Protein AF-A0A7T7XP80-F1 (afdb_monomer_lite)

Structure (mmCIF, N/CA/C/O backbone):
data_AF-A0A7T7XP80-F1
#
_entry.id   AF-A0A7T7XP80-F1
#
loop_
_atom_site.group_PDB
_atom_site.id
_atom_site.type_symbol
_atom_site.label_atom_id
_atom_site.label_alt_id
_atom_site.label_comp_id
_atom_site.label_asym_id
_atom_site.label_entity_id
_atom_site.label_seq_id
_atom_site.pdbx_PDB_ins_code
_atom_site.Cartn_x
_atom_site.Cartn_y
_atom_site.Cartn_z
_atom_site.occupancy
_atom_site.B_iso_or_equiv
_atom_site.auth_seq_id
_atom_site.auth_comp_id
_atom_site.auth_asym_id
_atom_site.auth_atom_id
_atom_site.pdbx_PDB_model_num
ATOM 1 N N . MET A 1 1 ? -4.648 63.457 33.630 1.00 35.00 1 MET A N 1
ATOM 2 C CA . MET A 1 1 ? -4.035 62.629 32.562 1.00 35.00 1 MET A CA 1
ATOM 3 C C . MET A 1 1 ? -4.855 61.345 32.478 1.00 35.00 1 MET A C 1
ATOM 5 O O . MET A 1 1 ? -4.926 60.655 33.477 1.00 35.00 1 MET A O 1
ATOM 9 N N . LYS A 1 2 ? -5.769 61.188 31.503 1.00 30.34 2 LYS A N 1
ATOM 10 C CA . LYS A 1 2 ? -5.558 60.528 30.185 1.00 30.34 2 LYS A CA 1
ATOM 11 C C . LYS A 1 2 ? -4.763 59.215 30.369 1.00 30.34 2 LYS A C 1
ATOM 13 O O . LYS A 1 2 ? -3.622 59.307 30.789 1.00 30.34 2 LYS A O 1
ATOM 18 N N . LYS A 1 3 ? -5.257 58.005 30.076 1.00 31.11 3 LYS A N 1
ATOM 19 C CA . LYS A 1 3 ? -6.148 57.554 28.991 1.00 31.11 3 LYS A CA 1
ATOM 20 C C . LYS A 1 3 ? -6.946 56.313 29.440 1.00 31.11 3 LYS A C 1
ATOM 22 O O . LYS A 1 3 ? -6.338 55.324 29.828 1.00 31.11 3 LYS A O 1
ATOM 27 N N . THR A 1 4 ? -8.270 56.344 29.314 1.00 33.78 4 THR A N 1
ATOM 28 C CA . THR A 1 4 ? -9.115 55.139 29.324 1.00 33.78 4 THR A CA 1
ATOM 29 C C . THR A 1 4 ? -9.347 54.768 27.864 1.00 33.78 4 THR A C 1
ATOM 31 O O . THR A 1 4 ? -9.937 55.552 27.120 1.00 33.78 4 THR A O 1
ATOM 34 N N . ALA A 1 5 ? -8.793 53.642 27.421 1.00 33.56 5 ALA A N 1
ATOM 35 C CA . ALA A 1 5 ? -9.023 53.126 26.080 1.00 33.56 5 ALA A CA 1
ATOM 36 C C . ALA A 1 5 ? -10.372 52.396 26.069 1.00 33.56 5 ALA A C 1
ATOM 38 O O . ALA A 1 5 ? -10.540 51.385 26.744 1.00 33.56 5 ALA A O 1
ATOM 39 N N . TYR A 1 6 ? -11.335 52.945 25.332 1.00 31.00 6 TYR A N 1
ATOM 40 C CA . TYR A 1 6 ? -12.575 52.261 24.994 1.00 31.00 6 TYR A CA 1
ATOM 41 C C . TYR A 1 6 ? -12.268 51.243 23.894 1.00 31.00 6 TYR A C 1
ATOM 43 O O . TYR A 1 6 ? -11.845 51.625 22.803 1.00 31.00 6 TYR A O 1
ATOM 51 N N . LEU A 1 7 ? -12.458 49.956 24.187 1.00 29.86 7 LEU A N 1
ATOM 52 C CA . LEU A 1 7 ? -12.463 48.911 23.171 1.00 29.86 7 LEU A CA 1
ATOM 53 C C . LEU A 1 7 ? -13.801 49.004 22.425 1.00 29.86 7 LEU A C 1
ATOM 55 O O . LEU A 1 7 ? -14.855 48.676 22.967 1.00 29.86 7 LEU A O 1
ATOM 59 N N . LEU A 1 8 ? -13.753 49.524 21.202 1.00 31.47 8 LEU A N 1
ATOM 60 C CA . LEU A 1 8 ? -14.876 49.535 20.273 1.00 31.47 8 LEU A CA 1
ATOM 61 C C . LEU A 1 8 ? -15.028 48.111 19.712 1.00 31.47 8 LEU A C 1
ATOM 63 O O . LEU A 1 8 ? -14.190 47.666 18.933 1.00 31.47 8 LEU A O 1
ATOM 67 N N . ILE A 1 9 ? -16.077 47.388 20.109 1.00 33.00 9 ILE A N 1
ATOM 68 C CA . ILE A 1 9 ? -16.507 46.171 19.408 1.00 33.00 9 ILE A CA 1
ATOM 69 C C . ILE A 1 9 ? -17.407 46.628 18.264 1.00 33.00 9 ILE A C 1
ATOM 71 O O . ILE A 1 9 ? -18.561 47.003 18.468 1.00 33.00 9 ILE A O 1
ATOM 75 N N . THR A 1 10 ? -16.860 46.652 17.053 1.00 36.00 10 THR A N 1
ATOM 76 C CA . THR A 1 1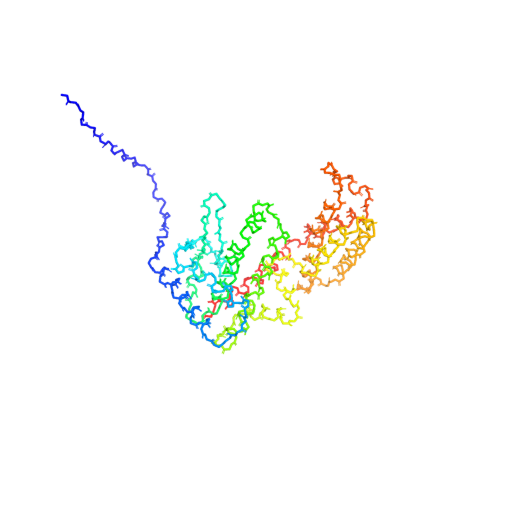0 ? -17.635 46.892 15.838 1.00 36.00 10 THR A CA 1
ATOM 77 C C . THR A 1 10 ? -18.317 45.588 15.436 1.00 36.00 10 THR A C 1
ATOM 79 O O . THR A 1 10 ? -17.694 44.697 14.868 1.00 36.00 10 THR A O 1
ATOM 82 N N . VAL A 1 11 ? -19.609 45.478 15.745 1.00 40.44 11 VAL A N 1
ATOM 83 C CA . VAL A 1 11 ? -20.503 44.470 15.166 1.00 40.44 11 VAL A CA 1
ATOM 84 C C . VAL A 1 11 ? -20.844 44.922 13.747 1.00 40.44 11 VAL A C 1
ATOM 86 O O . VAL A 1 11 ? -21.613 45.863 13.561 1.00 40.44 11 VAL A O 1
ATOM 89 N N . LEU A 1 12 ? -20.261 44.269 12.743 1.00 34.88 12 LEU A N 1
ATOM 90 C CA . LEU A 1 12 ? -20.703 44.371 11.353 1.00 34.88 12 LEU A CA 1
ATOM 91 C C . LEU A 1 12 ? -21.658 43.209 11.065 1.00 34.88 12 LEU A C 1
ATOM 93 O O . LEU A 1 12 ? -21.259 42.108 10.702 1.00 34.88 12 LEU A O 1
ATOM 97 N N . LEU A 1 13 ? -22.943 43.486 11.291 1.00 43.81 13 LEU A N 1
ATOM 98 C CA . LEU A 1 13 ? -24.079 42.683 10.850 1.00 43.81 13 LEU A CA 1
ATOM 99 C C . LEU A 1 13 ? -24.424 43.053 9.402 1.00 43.81 13 LEU A C 1
ATOM 101 O O . LEU A 1 13 ? -25.140 44.020 9.157 1.00 43.81 13 LEU A O 1
ATOM 105 N N . THR A 1 14 ? -23.947 42.249 8.459 1.00 37.69 14 THR A N 1
ATOM 106 C CA . THR A 1 14 ? -24.512 42.075 7.110 1.00 37.69 14 THR A CA 1
ATOM 107 C C . THR A 1 14 ? -24.228 40.611 6.758 1.00 37.69 14 THR A C 1
ATOM 109 O O . THR A 1 14 ? -23.071 40.248 6.613 1.00 37.69 14 THR A O 1
ATOM 112 N N . GLY A 1 15 ? -25.153 39.657 6.758 1.00 37.94 15 GLY A N 1
ATOM 113 C CA . GLY A 1 15 ? -26.514 39.691 6.252 1.00 37.94 15 GLY A CA 1
ATOM 114 C C . GLY A 1 15 ? -26.582 38.723 5.074 1.00 37.94 15 GLY A C 1
ATOM 115 O O . GLY A 1 15 ? -26.445 39.194 3.963 1.00 37.94 15 GLY A O 1
ATOM 116 N N . PHE A 1 16 ? -26.726 37.417 5.346 1.00 38.44 16 PHE A N 1
ATOM 117 C CA . PHE A 1 16 ? -27.361 36.363 4.526 1.00 38.44 16 PHE A CA 1
ATOM 118 C C . PHE A 1 16 ? -27.361 35.057 5.353 1.00 38.44 16 PHE A C 1
ATOM 120 O O . PHE A 1 16 ? -26.287 34.506 5.582 1.00 38.44 16 PHE A O 1
ATOM 127 N N . PRO A 1 17 ? -28.509 34.533 5.825 1.00 40.78 17 PRO A N 1
ATOM 128 C CA . PRO A 1 17 ? -28.556 33.214 6.433 1.00 40.78 17 PRO A CA 1
ATOM 129 C C . PRO A 1 17 ? -28.745 32.188 5.315 1.00 40.78 17 PRO A C 1
ATOM 131 O O . PRO A 1 17 ? -29.860 31.763 5.020 1.00 40.78 17 PRO A O 1
ATOM 134 N N . VAL A 1 18 ? -27.652 31.789 4.672 1.00 40.09 18 VAL A N 1
ATOM 135 C CA . VAL A 1 18 ? -27.584 30.414 4.177 1.00 40.09 18 VAL A CA 1
ATOM 136 C C . VAL A 1 18 ? -27.092 29.630 5.379 1.00 40.09 18 VAL A C 1
ATOM 138 O O . VAL A 1 18 ? -25.910 29.666 5.703 1.00 40.09 18 VAL A O 1
ATOM 141 N N . PHE A 1 19 ? -28.024 29.026 6.115 1.00 41.97 19 PHE A N 1
ATOM 142 C CA . PHE A 1 19 ? -27.693 28.075 7.166 1.00 41.97 19 PHE A CA 1
ATOM 143 C C . PHE A 1 19 ? -27.011 26.868 6.510 1.00 41.97 19 PHE A C 1
ATOM 145 O O . PHE A 1 19 ? -27.656 25.870 6.202 1.00 41.97 19 PHE A O 1
ATOM 152 N N . ALA A 1 20 ? -25.700 26.955 6.295 1.00 40.47 20 ALA A N 1
ATOM 153 C CA . ALA A 1 20 ? -24.862 25.801 6.539 1.00 40.47 20 ALA A CA 1
ATOM 154 C C . ALA A 1 20 ? -25.022 25.536 8.039 1.00 40.47 20 ALA A C 1
ATOM 156 O O . ALA A 1 20 ? -24.556 26.313 8.871 1.00 40.47 20 ALA A O 1
ATOM 157 N N . GLN A 1 21 ? -25.810 24.525 8.401 1.00 41.16 21 GLN A N 1
ATOM 158 C CA . GLN A 1 21 ? -25.637 23.920 9.712 1.00 41.16 21 GLN A CA 1
ATOM 159 C C . GLN A 1 21 ? -24.212 23.377 9.704 1.00 41.16 21 GLN A C 1
ATOM 161 O O . GLN A 1 21 ? -23.978 22.292 9.177 1.00 41.16 21 GLN A O 1
ATOM 166 N N . ASP A 1 22 ? -23.264 24.154 10.230 1.00 50.19 22 ASP A N 1
ATOM 167 C CA . ASP A 1 22 ? -22.000 23.606 10.698 1.00 50.19 22 ASP A CA 1
ATOM 168 C C . ASP A 1 22 ? -22.390 22.464 11.630 1.00 50.19 22 ASP A C 1
ATOM 170 O O . ASP A 1 22 ? -22.998 22.677 12.685 1.00 50.19 22 ASP A O 1
ATOM 174 N N . LYS A 1 23 ? -22.170 21.231 11.172 1.00 59.59 23 LYS A N 1
ATOM 175 C CA . LYS A 1 23 ? -22.463 20.031 11.943 1.00 59.59 23 LYS A CA 1
ATOM 176 C C . LYS A 1 23 ? -21.514 20.083 13.136 1.00 59.59 23 LYS A C 1
ATOM 178 O O . LYS A 1 23 ? -20.346 19.733 13.010 1.00 59.59 23 LYS A O 1
ATOM 183 N N . GLN A 1 24 ? -21.986 20.618 14.262 1.00 75.94 24 GLN A N 1
ATOM 184 C CA . GLN A 1 24 ? -21.188 20.717 15.475 1.00 75.94 24 GLN A CA 1
ATOM 185 C C . GLN A 1 24 ? -20.776 19.296 15.867 1.00 75.94 24 GLN A C 1
ATOM 187 O O . GLN A 1 24 ? -21.624 18.469 16.198 1.00 75.94 24 GLN A O 1
ATOM 192 N N . ILE A 1 25 ? -19.483 19.002 15.747 1.00 82.88 25 ILE A N 1
ATOM 193 C CA . ILE A 1 25 ? -18.929 17.689 16.068 1.00 82.88 25 ILE A CA 1
ATOM 194 C C . ILE A 1 25 ? -19.015 17.514 17.584 1.00 82.88 25 ILE A C 1
ATOM 196 O O . ILE A 1 25 ? -18.496 18.340 18.337 1.00 82.88 25 ILE A O 1
ATOM 200 N N . ASP A 1 26 ? -19.670 16.444 18.030 1.00 90.44 26 ASP A N 1
ATOM 201 C CA . ASP A 1 26 ? -19.749 16.078 19.444 1.00 90.44 26 ASP A CA 1
ATOM 202 C C . ASP A 1 26 ? -18.417 15.464 19.902 1.00 90.44 26 ASP A C 1
ATOM 204 O O . ASP A 1 26 ? -18.205 14.252 19.870 1.00 90.44 26 ASP A O 1
ATOM 208 N N . ILE A 1 27 ? -17.475 16.333 20.272 1.00 90.12 27 ILE A N 1
ATOM 209 C CA . ILE A 1 27 ? -16.116 15.937 20.661 1.00 90.12 27 ILE A CA 1
ATOM 210 C C . ILE A 1 27 ? -16.122 14.984 21.861 1.00 90.12 27 ILE A C 1
ATOM 212 O O . ILE A 1 27 ? -15.293 14.075 21.907 1.00 90.12 27 ILE A O 1
ATOM 216 N N . GLU A 1 28 ? -17.037 15.156 22.819 1.00 93.06 28 GLU A N 1
ATOM 217 C CA . GLU A 1 28 ? -17.115 14.291 24.002 1.00 93.06 28 GLU A CA 1
ATOM 218 C C . GLU A 1 28 ? -17.547 12.873 23.617 1.00 93.06 28 GLU A C 1
ATOM 220 O O . GLU A 1 28 ? -16.906 11.901 24.031 1.00 93.06 28 GLU A O 1
ATOM 225 N N . HIS A 1 29 ? -18.569 12.751 22.765 1.00 93.81 29 HIS A N 1
ATOM 226 C CA . HIS A 1 29 ? -19.031 11.467 22.241 1.00 93.81 29 HIS A CA 1
ATOM 227 C C . HIS A 1 29 ? -17.926 10.708 21.494 1.00 93.81 29 HIS A C 1
ATOM 229 O O . HIS A 1 29 ? -17.635 9.554 21.815 1.00 93.81 29 HIS A O 1
ATOM 235 N N . TYR A 1 30 ? -17.259 11.355 20.537 1.00 94.94 30 TYR A N 1
ATOM 236 C CA . TYR A 1 30 ? -16.211 10.698 19.751 1.00 94.94 30 TYR A CA 1
ATOM 237 C C . TYR A 1 30 ? -14.953 10.396 20.566 1.00 94.94 30 TYR A C 1
ATOM 239 O O . TYR A 1 30 ? -14.311 9.371 20.343 1.00 94.94 30 TYR A O 1
ATOM 247 N N . SER A 1 31 ? -14.625 11.227 21.560 1.00 94.38 31 SER A N 1
ATOM 248 C CA . SER A 1 31 ? -13.533 10.927 22.494 1.00 94.38 31 SER A CA 1
ATOM 249 C C . SER A 1 31 ? -13.806 9.644 23.279 1.00 94.38 31 SER A C 1
ATOM 251 O O . SER A 1 31 ? -12.890 8.854 23.507 1.00 94.38 31 SER A O 1
ATOM 253 N N . LEU A 1 32 ? -15.063 9.397 23.667 1.00 95.50 32 LEU A N 1
ATOM 254 C CA . LEU A 1 32 ? -15.448 8.145 24.317 1.00 95.50 32 LEU A CA 1
ATOM 255 C C . LEU A 1 32 ? -15.253 6.944 23.380 1.00 95.50 32 LEU A C 1
ATOM 257 O O . LEU A 1 32 ? -14.657 5.957 23.805 1.00 95.50 32 LEU A O 1
ATOM 261 N N . ILE A 1 33 ? -15.683 7.047 22.117 1.00 96.25 33 ILE A N 1
ATOM 262 C CA . ILE A 1 33 ? -15.505 5.987 21.110 1.00 96.25 33 ILE A CA 1
ATOM 263 C C . ILE A 1 33 ? -14.021 5.672 20.905 1.00 96.25 33 ILE A C 1
ATOM 265 O O . ILE A 1 33 ? -13.629 4.510 20.994 1.00 96.25 33 ILE A O 1
ATOM 269 N N . ILE A 1 34 ? -13.181 6.691 20.697 1.00 96.75 34 ILE A N 1
ATOM 270 C CA . ILE A 1 34 ? -11.732 6.513 20.519 1.00 96.75 34 ILE A CA 1
ATOM 271 C C . ILE A 1 34 ? -11.126 5.806 21.738 1.00 96.75 34 ILE A C 1
ATOM 273 O O . ILE A 1 34 ? -10.388 4.834 21.587 1.00 96.75 34 ILE A O 1
ATOM 277 N N . ASN A 1 35 ? -11.484 6.232 22.953 1.00 95.75 35 ASN A N 1
ATOM 278 C CA . ASN A 1 35 ? -11.014 5.584 24.177 1.00 95.75 35 ASN A CA 1
ATOM 279 C C . ASN A 1 35 ? -11.480 4.125 24.283 1.00 95.75 35 ASN A C 1
ATOM 281 O O . ASN A 1 35 ? -10.713 3.276 24.730 1.00 95.75 35 ASN A O 1
ATOM 285 N N . THR A 1 36 ? -12.708 3.811 23.859 1.00 96.50 36 THR A N 1
ATOM 286 C CA . THR A 1 36 ? -13.202 2.427 23.801 1.00 96.50 36 THR A CA 1
ATOM 287 C C . THR A 1 36 ? -12.429 1.591 22.784 1.00 96.50 36 THR A C 1
ATOM 289 O O . THR A 1 36 ? -12.035 0.475 23.109 1.00 96.50 36 THR A O 1
ATOM 292 N N . ILE A 1 37 ? -12.149 2.120 21.589 1.00 96.75 37 ILE A N 1
ATOM 293 C CA . ILE A 1 37 ? -11.341 1.429 20.572 1.00 96.75 37 ILE A CA 1
ATOM 294 C C . ILE A 1 37 ? -9.954 1.097 21.134 1.00 96.75 37 ILE A C 1
ATOM 296 O O . ILE A 1 37 ? -9.533 -0.058 21.081 1.00 96.75 37 ILE A O 1
ATOM 300 N N . LEU A 1 38 ? -9.268 2.086 21.714 1.00 96.62 38 LEU A N 1
ATOM 301 C CA . LEU A 1 38 ? -7.931 1.910 22.289 1.00 96.62 38 LEU A CA 1
ATOM 302 C C . LEU A 1 38 ? -7.934 0.914 23.457 1.00 96.62 38 LEU A C 1
ATOM 304 O O . LEU A 1 38 ? -7.061 0.054 23.536 1.00 96.62 38 LEU A O 1
ATOM 308 N N . HIS A 1 39 ? -8.931 0.993 24.340 1.00 96.12 39 HIS A N 1
ATOM 309 C CA . HIS A 1 39 ? -9.070 0.061 25.457 1.00 96.12 39 HIS A CA 1
ATOM 310 C C . HIS A 1 39 ? -9.331 -1.377 24.991 1.00 96.12 39 HIS A C 1
ATOM 312 O O . HIS A 1 39 ? -8.743 -2.317 25.523 1.00 96.12 39 HIS A O 1
ATOM 318 N N . ASN A 1 40 ? -10.185 -1.564 23.985 1.00 95.62 40 ASN A N 1
ATOM 319 C CA . ASN A 1 40 ? -10.446 -2.888 23.434 1.00 95.62 40 ASN A CA 1
ATOM 320 C C . ASN A 1 40 ? -9.201 -3.446 22.733 1.00 95.62 40 ASN A C 1
ATOM 322 O O . ASN A 1 40 ? -8.914 -4.630 22.883 1.00 95.62 40 ASN A O 1
ATOM 326 N N . LEU A 1 41 ? -8.417 -2.606 22.046 1.00 95.69 41 LEU A N 1
ATOM 327 C CA . LEU A 1 41 ? -7.139 -3.030 21.476 1.00 95.69 41 LEU A CA 1
ATOM 328 C C . LEU A 1 41 ? -6.142 -3.469 22.564 1.00 95.69 41 LEU A C 1
ATOM 330 O O . LEU A 1 41 ? -5.499 -4.502 22.400 1.00 95.69 41 LEU A O 1
ATOM 334 N N . ASP A 1 42 ? -6.067 -2.763 23.700 1.00 95.88 42 ASP A N 1
ATOM 335 C CA . ASP A 1 42 ? -5.286 -3.189 24.877 1.00 95.88 42 ASP A CA 1
ATOM 336 C C . ASP A 1 42 ? -5.685 -4.605 25.343 1.00 95.88 42 ASP A C 1
ATOM 338 O O . ASP A 1 42 ? -4.818 -5.422 25.658 1.00 95.88 42 ASP A O 1
ATOM 342 N N . ILE A 1 43 ? -6.988 -4.913 25.365 1.00 94.88 43 ILE A N 1
ATOM 343 C CA . ILE A 1 43 ? -7.503 -6.240 25.741 1.00 94.88 43 ILE A CA 1
ATOM 344 C C . ILE A 1 43 ? -7.114 -7.297 24.702 1.00 94.88 43 ILE A C 1
ATOM 346 O O . ILE A 1 43 ? -6.602 -8.350 25.082 1.00 94.88 43 ILE A O 1
ATOM 350 N N . ILE A 1 44 ? -7.315 -7.016 23.409 1.00 94.62 44 ILE A N 1
ATOM 351 C CA . ILE A 1 44 ? -6.971 -7.928 22.304 1.00 94.62 44 ILE A CA 1
ATOM 352 C C . ILE A 1 44 ? -5.483 -8.284 22.358 1.00 94.62 44 ILE A C 1
ATOM 354 O O . ILE A 1 44 ? -5.112 -9.455 22.297 1.00 94.62 44 ILE A O 1
ATOM 358 N N . MET A 1 45 ? -4.622 -7.281 22.542 1.00 95.00 45 MET A N 1
ATOM 359 C CA . MET A 1 45 ? -3.172 -7.469 22.591 1.00 95.00 45 MET A CA 1
ATOM 360 C C . MET A 1 45 ? -2.695 -8.219 23.842 1.00 95.00 45 MET A C 1
ATOM 362 O O . MET A 1 45 ? -1.615 -8.810 23.820 1.00 95.00 45 MET A O 1
ATOM 366 N N . ALA A 1 46 ? -3.485 -8.225 24.920 1.00 91.44 46 ALA A N 1
ATOM 367 C CA . ALA A 1 46 ? -3.241 -9.041 26.109 1.00 91.44 46 ALA A CA 1
ATOM 368 C C . ALA A 1 46 ? -3.768 -10.489 25.982 1.00 91.44 46 ALA A C 1
ATOM 370 O O . ALA A 1 46 ? -3.438 -11.329 26.824 1.00 91.44 46 ALA A O 1
ATOM 371 N N . GLY A 1 47 ? -4.603 -10.767 24.975 1.00 81.25 47 GLY A N 1
ATOM 372 C CA . GLY A 1 47 ? -5.251 -12.054 24.728 1.00 81.25 47 GLY A CA 1
ATOM 373 C C . GLY A 1 47 ? -4.348 -13.118 24.093 1.00 81.25 47 GLY A C 1
ATOM 374 O O . GLY A 1 47 ? -3.118 -13.023 24.082 1.00 81.25 47 GLY A O 1
ATOM 375 N N . SER A 1 48 ? -4.965 -14.187 23.580 1.00 61.41 48 SER A N 1
ATOM 376 C CA . SER A 1 48 ? -4.246 -15.277 22.913 1.00 61.41 48 SER A CA 1
ATOM 377 C C . SER A 1 48 ? -3.946 -14.939 21.453 1.00 61.41 48 SER A C 1
ATOM 379 O O . SER A 1 48 ? -4.823 -15.006 20.604 1.00 61.41 48 SER A O 1
ATOM 381 N N . GLY A 1 49 ? -2.685 -14.628 21.182 1.00 66.94 49 GLY A N 1
ATOM 382 C CA . GLY A 1 49 ? -2.110 -14.371 19.864 1.00 66.94 49 GLY A CA 1
ATOM 383 C C . GLY A 1 49 ? -0.676 -13.902 20.088 1.00 66.94 49 GLY A C 1
ATOM 384 O O . GLY A 1 49 ? -0.429 -13.087 20.979 1.00 66.94 49 GLY A O 1
ATOM 385 N N . TYR A 1 50 ? 0.308 -14.459 19.380 1.00 82.94 50 TYR A N 1
ATOM 386 C CA . TYR A 1 50 ? 1.690 -13.997 19.535 1.00 82.94 50 TYR A CA 1
ATOM 387 C C . TYR A 1 50 ? 2.401 -13.905 18.195 1.00 82.94 50 TYR A C 1
ATOM 389 O O . TYR A 1 50 ? 2.981 -14.872 17.700 1.00 82.94 50 TYR A O 1
ATOM 397 N N . ASN A 1 51 ? 2.419 -12.688 17.663 1.00 94.69 51 ASN A N 1
ATOM 398 C CA . ASN A 1 51 ? 3.368 -12.284 16.643 1.00 94.69 51 ASN A CA 1
ATOM 399 C C . ASN A 1 51 ? 4.288 -11.212 17.235 1.00 94.69 51 ASN A C 1
ATOM 401 O O . ASN A 1 51 ? 3.832 -10.159 17.679 1.00 94.69 51 ASN A O 1
ATOM 405 N N . LYS A 1 52 ? 5.598 -11.486 17.234 1.00 94.94 52 LYS A N 1
ATOM 406 C CA . LYS A 1 52 ? 6.604 -10.588 17.810 1.00 94.94 52 LYS A CA 1
ATOM 407 C C . LYS A 1 52 ? 6.551 -9.187 17.192 1.00 94.94 52 LYS A C 1
ATOM 409 O O . LYS A 1 52 ? 6.670 -8.215 17.926 1.00 94.94 52 LYS A O 1
ATOM 414 N N . HIS A 1 53 ? 6.392 -9.089 15.875 1.00 96.38 53 HIS A N 1
ATOM 415 C CA . HIS A 1 53 ? 6.410 -7.811 15.170 1.00 96.38 53 HIS A CA 1
ATOM 416 C C . HIS A 1 53 ? 5.155 -6.992 15.467 1.00 96.38 53 HIS A C 1
ATOM 418 O O . HIS A 1 53 ? 5.271 -5.821 15.806 1.00 96.38 53 HIS A O 1
ATOM 424 N N . VAL A 1 54 ? 3.979 -7.626 15.458 1.00 97.88 54 VAL A N 1
ATOM 425 C CA . VAL A 1 54 ? 2.716 -6.978 15.853 1.00 97.88 54 VAL A CA 1
ATOM 426 C C . VAL A 1 54 ? 2.787 -6.478 17.302 1.00 97.88 54 VAL A C 1
ATOM 428 O O . VAL A 1 54 ? 2.455 -5.328 17.584 1.00 97.88 54 VAL A O 1
ATOM 431 N N . ALA A 1 55 ? 3.279 -7.311 18.225 1.00 96.75 55 ALA A N 1
ATOM 432 C CA . ALA A 1 55 ? 3.422 -6.942 19.633 1.00 96.75 55 ALA A CA 1
ATOM 433 C C . ALA A 1 55 ? 4.410 -5.782 19.845 1.00 96.75 55 ALA A C 1
ATOM 435 O O . ALA A 1 55 ? 4.156 -4.898 20.662 1.00 96.75 55 ALA A O 1
ATOM 436 N N . GLU A 1 56 ? 5.525 -5.766 19.112 1.00 96.56 56 GLU A N 1
ATOM 437 C CA . GLU A 1 56 ? 6.515 -4.689 19.172 1.00 96.56 56 GLU A CA 1
ATOM 438 C C . GLU A 1 56 ? 5.950 -3.369 18.628 1.00 96.56 56 GLU A C 1
ATOM 440 O O . GLU A 1 56 ? 6.049 -2.343 19.306 1.00 96.56 56 GLU A O 1
ATOM 445 N N . THR A 1 57 ? 5.293 -3.406 17.461 1.00 98.00 57 THR A N 1
ATOM 446 C CA . THR A 1 57 ? 4.592 -2.253 16.880 1.00 98.00 57 THR A CA 1
ATOM 447 C C . THR A 1 57 ? 3.591 -1.671 17.873 1.00 98.00 57 THR A C 1
ATOM 449 O O . THR A 1 57 ? 3.644 -0.478 18.181 1.00 98.00 57 THR A O 1
ATOM 452 N N . TYR A 1 58 ? 2.736 -2.521 18.444 1.00 98.00 58 TYR A N 1
ATOM 453 C CA . TYR A 1 58 ? 1.751 -2.101 19.430 1.00 98.00 58 TYR A CA 1
ATOM 454 C C . TYR A 1 58 ? 2.383 -1.504 20.691 1.00 98.00 58 TYR A C 1
ATOM 456 O O . TYR A 1 58 ? 1.945 -0.460 21.177 1.00 98.00 58 TYR A O 1
ATOM 464 N N . SER A 1 59 ? 3.412 -2.154 21.240 1.00 96.62 59 SER A N 1
ATOM 465 C CA . SER A 1 59 ? 4.041 -1.727 22.491 1.00 96.62 59 SER A CA 1
ATOM 466 C C . SER A 1 59 ? 4.605 -0.313 22.381 1.00 96.62 59 SER A C 1
ATOM 468 O O . SER A 1 59 ? 4.347 0.511 23.254 1.00 96.62 59 SER A O 1
ATOM 470 N N . VAL A 1 60 ? 5.339 -0.018 21.305 1.00 96.88 60 VAL A N 1
ATOM 471 C CA . VAL A 1 60 ? 5.919 1.315 21.085 1.00 96.88 60 VAL A CA 1
ATOM 472 C C . VAL A 1 60 ? 4.817 2.348 20.859 1.00 96.88 60 VAL A C 1
ATOM 474 O O . VAL A 1 60 ? 4.794 3.389 21.512 1.00 96.88 60 VAL A O 1
ATOM 477 N N . ALA A 1 61 ? 3.877 2.058 19.960 1.00 97.19 61 ALA A N 1
ATOM 478 C CA . ALA A 1 61 ? 2.832 3.003 19.594 1.00 97.19 61 ALA A CA 1
ATOM 479 C C . ALA A 1 61 ? 1.889 3.324 20.771 1.00 97.19 61 ALA A C 1
ATOM 481 O O . ALA A 1 61 ? 1.572 4.488 21.021 1.00 97.19 61 ALA A O 1
ATOM 482 N N . SER A 1 62 ? 1.485 2.309 21.540 1.00 96.56 62 SER A N 1
ATOM 483 C CA . SER A 1 62 ? 0.603 2.483 22.700 1.00 96.56 62 SER A CA 1
ATOM 484 C C . SER A 1 62 ? 1.254 3.294 23.823 1.00 96.56 62 SER A C 1
ATOM 486 O O . SER A 1 62 ? 0.563 4.080 24.472 1.00 96.56 62 SER A O 1
ATOM 488 N N . GLU A 1 63 ? 2.570 3.178 24.034 1.00 97.06 63 GLU A N 1
ATOM 489 C CA . GLU A 1 63 ? 3.298 4.002 25.006 1.00 97.06 63 GLU A CA 1
ATOM 490 C C . GLU A 1 63 ? 3.252 5.490 24.628 1.00 97.06 63 GLU A C 1
ATOM 492 O O . GLU A 1 63 ? 2.956 6.335 25.477 1.00 97.06 63 GLU A O 1
ATOM 497 N N . LEU A 1 64 ? 3.461 5.808 23.346 1.00 96.44 64 LEU A N 1
ATOM 498 C CA . LEU A 1 64 ? 3.416 7.179 22.823 1.00 96.44 64 LEU A CA 1
ATOM 499 C C . LEU A 1 64 ? 2.011 7.797 22.870 1.00 96.44 64 LEU A C 1
ATOM 501 O O . LEU A 1 64 ? 1.863 9.009 23.030 1.00 96.44 64 LEU A O 1
ATOM 505 N N . ILE A 1 65 ? 0.967 6.978 22.737 1.00 96.31 65 ILE A N 1
ATOM 506 C CA . ILE A 1 65 ? -0.417 7.429 22.919 1.00 96.31 65 ILE A CA 1
ATOM 507 C C . ILE A 1 65 ? -0.683 7.688 24.409 1.00 96.31 65 ILE A C 1
ATOM 509 O O . ILE A 1 65 ? -1.147 8.765 24.780 1.00 96.31 65 ILE A O 1
ATOM 513 N N . LYS A 1 66 ? -0.340 6.734 25.286 1.00 95.50 66 LYS A N 1
ATOM 514 C CA . LYS A 1 66 ? -0.606 6.807 26.737 1.00 95.50 66 LYS A CA 1
ATOM 515 C C . LYS A 1 66 ? 0.134 7.953 27.427 1.00 95.50 66 LYS A C 1
ATOM 517 O O . LYS A 1 66 ? -0.386 8.514 28.390 1.00 95.50 66 LYS A O 1
ATOM 522 N N . ASN A 1 67 ? 1.327 8.312 26.954 1.00 96.12 67 ASN A N 1
ATOM 523 C CA . ASN A 1 67 ? 2.103 9.425 27.504 1.00 96.12 67 ASN A CA 1
ATOM 524 C C . ASN A 1 67 ? 1.750 10.797 26.886 1.00 96.12 67 ASN A C 1
ATOM 526 O O . ASN A 1 67 ? 2.329 11.805 27.289 1.00 96.12 67 ASN A O 1
ATOM 530 N N . GLY A 1 68 ? 0.811 10.846 25.932 1.00 93.50 68 GLY A N 1
ATOM 531 C CA . GLY A 1 68 ? 0.366 12.080 25.284 1.00 93.50 68 GLY A CA 1
ATOM 532 C C . GLY A 1 68 ? 1.344 12.658 24.257 1.00 93.50 68 GLY A C 1
ATOM 533 O O . GLY A 1 68 ? 1.222 13.831 23.910 1.00 93.50 68 GLY A O 1
ATOM 534 N N . THR A 1 69 ? 2.308 11.870 23.767 1.00 95.12 69 THR A N 1
ATOM 535 C CA . THR A 1 69 ? 3.219 12.294 22.687 1.00 95.12 69 THR A CA 1
ATOM 536 C C . THR A 1 69 ? 2.489 12.394 21.346 1.00 95.12 69 THR A C 1
ATOM 538 O O . THR A 1 69 ? 2.865 13.208 20.505 1.00 95.12 69 THR A O 1
ATOM 541 N N . ILE A 1 70 ? 1.444 11.586 21.149 1.00 96.50 70 ILE A N 1
ATOM 542 C CA . ILE A 1 70 ? 0.645 11.555 19.919 1.00 96.50 70 ILE A CA 1
ATOM 543 C C . ILE A 1 70 ? -0.693 12.245 20.143 1.00 96.50 70 ILE A C 1
ATOM 545 O O . ILE A 1 70 ? -1.460 11.867 21.029 1.00 96.50 70 ILE A O 1
ATOM 549 N N . ALA A 1 71 ? -0.990 13.246 19.314 1.00 94.81 71 ALA A N 1
ATOM 550 C CA . ALA A 1 71 ? -2.289 13.902 19.329 1.00 94.81 71 ALA A CA 1
ATOM 551 C C . ALA A 1 71 ? -3.352 13.016 18.660 1.00 94.81 71 ALA A C 1
ATOM 553 O O . ALA A 1 71 ? -3.108 12.413 17.617 1.00 94.81 71 ALA A O 1
ATOM 554 N N . LEU A 1 72 ? -4.555 12.974 19.227 1.00 96.19 72 LEU A N 1
ATOM 555 C CA . LEU A 1 72 ? -5.709 12.307 18.620 1.00 96.19 72 LEU A CA 1
ATOM 556 C C . LEU A 1 72 ? -6.605 13.386 18.007 1.00 96.19 72 LEU A C 1
ATOM 558 O O . LEU A 1 72 ? -6.998 14.328 18.700 1.00 96.19 72 LEU A O 1
ATOM 562 N N . ARG A 1 73 ? -6.891 13.296 16.706 1.00 94.81 73 ARG A N 1
ATOM 563 C CA . ARG A 1 73 ? -7.707 14.280 15.979 1.00 94.81 73 ARG A CA 1
ATOM 564 C C . ARG A 1 73 ? -8.878 13.615 15.280 1.00 94.81 73 ARG A C 1
ATOM 566 O O . ARG A 1 73 ? -8.777 12.470 14.866 1.00 94.81 73 ARG A O 1
ATOM 573 N N . ILE A 1 74 ? -9.964 14.361 15.116 1.00 94.25 74 ILE A N 1
ATOM 574 C CA . ILE A 1 74 ? -11.143 13.920 14.371 1.00 94.25 74 ILE A CA 1
ATOM 575 C C . ILE A 1 74 ? -11.179 14.669 13.042 1.00 94.25 74 ILE A C 1
ATOM 577 O O . ILE A 1 74 ? -11.073 15.897 13.029 1.00 94.25 74 ILE A O 1
ATOM 581 N N . ASP A 1 75 ? -11.335 13.930 11.950 1.00 91.62 75 ASP A N 1
ATOM 582 C CA . ASP A 1 75 ? -11.553 14.461 10.609 1.00 91.62 75 ASP A CA 1
ATOM 583 C C . ASP A 1 75 ? -13.030 14.295 10.204 1.00 91.62 75 ASP A C 1
ATOM 585 O O . ASP A 1 75 ? -13.506 13.165 10.039 1.00 91.62 75 ASP A O 1
ATOM 589 N N . PRO A 1 76 ? -13.785 15.399 10.045 1.00 86.25 76 PRO A N 1
ATOM 590 C CA . PRO A 1 76 ? -15.177 15.333 9.629 1.00 86.25 76 PRO A CA 1
ATOM 591 C C . PRO A 1 76 ? -15.396 14.984 8.160 1.00 86.25 76 PRO A C 1
ATOM 593 O O . PRO A 1 76 ? -16.528 14.663 7.797 1.00 86.25 76 PRO A O 1
ATOM 596 N N . GLU A 1 77 ? -14.365 15.070 7.321 1.00 84.94 77 GLU A N 1
ATOM 597 C CA . GLU A 1 77 ? -14.505 14.957 5.869 1.00 84.94 77 GLU A CA 1
ATOM 598 C C . GLU A 1 77 ? -14.254 13.538 5.346 1.00 84.94 77 GLU A C 1
ATOM 600 O O . GLU A 1 77 ? -14.691 13.212 4.240 1.00 84.94 77 GLU A O 1
ATOM 605 N N . SER A 1 78 ? -13.612 12.666 6.132 1.00 81.88 78 SER A N 1
ATOM 606 C CA . SER A 1 78 ? -13.360 11.285 5.712 1.00 81.88 78 SER A CA 1
ATOM 607 C C . SER A 1 78 ? -14.664 10.509 5.484 1.00 81.88 78 SER A C 1
ATOM 609 O O . SER A 1 78 ? -15.504 10.345 6.376 1.00 81.88 78 SER A O 1
ATOM 611 N N . ALA A 1 79 ? -14.828 10.028 4.250 1.00 80.62 79 ALA A N 1
ATOM 612 C CA . ALA A 1 79 ? -16.077 9.468 3.741 1.00 80.62 79 ALA A CA 1
ATOM 613 C C . ALA A 1 79 ? -16.172 7.934 3.830 1.00 80.62 79 ALA A C 1
ATOM 615 O O . ALA A 1 79 ? -17.248 7.382 3.593 1.00 80.62 79 ALA A O 1
ATOM 616 N N . THR A 1 80 ? -15.075 7.247 4.158 1.00 89.88 80 THR A N 1
ATOM 617 C CA . THR A 1 80 ? -14.951 5.777 4.079 1.00 89.88 80 THR A CA 1
ATOM 618 C C . THR A 1 80 ? -14.476 5.195 5.403 1.00 89.88 80 THR A C 1
ATOM 620 O O . THR A 1 80 ? -13.833 5.903 6.176 1.00 89.88 80 THR A O 1
ATOM 623 N N . VAL A 1 81 ? -14.776 3.923 5.669 1.00 91.56 81 VAL A N 1
ATOM 624 C CA . VAL A 1 81 ? -14.239 3.235 6.850 1.00 91.56 81 VAL A CA 1
ATOM 625 C C . VAL A 1 81 ? -12.796 2.802 6.594 1.00 91.56 81 VAL A C 1
ATOM 627 O O . VAL A 1 81 ? -11.948 3.052 7.443 1.00 91.56 81 VAL A O 1
ATOM 630 N N . LEU A 1 82 ? -12.495 2.242 5.416 1.00 91.38 82 LEU A N 1
ATOM 631 C CA . LEU A 1 82 ? -11.168 1.736 5.038 1.00 91.38 82 LEU A CA 1
ATOM 632 C C . LEU A 1 82 ? -10.091 2.827 4.982 1.00 91.38 82 LEU A C 1
ATOM 634 O O . LEU A 1 82 ? -8.969 2.594 5.408 1.00 91.38 82 LEU A O 1
ATOM 638 N N . GLY A 1 83 ? -10.430 4.025 4.494 1.00 89.00 83 GLY A N 1
ATOM 639 C CA . GLY A 1 83 ? -9.576 5.223 4.564 1.00 89.00 83 GLY A CA 1
ATOM 640 C C . GLY A 1 83 ? -9.903 6.116 5.765 1.00 89.00 83 GLY A C 1
ATOM 641 O O . GLY A 1 83 ? -9.678 7.326 5.738 1.00 89.00 83 GLY A O 1
ATOM 642 N N . GLY A 1 84 ? -10.554 5.546 6.775 1.00 91.69 84 GLY A N 1
ATOM 643 C CA . GLY A 1 84 ? -11.148 6.265 7.891 1.00 91.69 84 GLY A CA 1
ATOM 644 C C . GLY A 1 84 ? -10.182 6.589 9.021 1.00 91.69 84 GLY A C 1
ATOM 645 O O . GLY A 1 84 ? -10.595 7.190 10.007 1.00 91.69 84 GLY A O 1
ATOM 646 N N . MET A 1 85 ? -8.912 6.214 8.906 1.00 95.62 85 MET A N 1
ATOM 647 C CA . MET A 1 85 ? -7.879 6.578 9.862 1.00 95.62 85 MET A CA 1
ATOM 648 C C . MET A 1 85 ? -6.575 6.878 9.129 1.00 95.62 85 MET A C 1
ATOM 650 O O . MET A 1 85 ? -6.334 6.332 8.057 1.00 95.62 85 MET A O 1
ATOM 654 N N . SER A 1 86 ? -5.749 7.757 9.690 1.00 96.38 86 SER A N 1
ATOM 655 C CA . SER A 1 86 ? -4.392 7.978 9.197 1.00 96.38 86 SER A CA 1
ATOM 656 C C . SER A 1 86 ? -3.436 8.418 10.298 1.00 96.38 86 SER A C 1
ATOM 658 O O . SER A 1 86 ? -3.804 9.127 11.241 1.00 96.38 86 SER A O 1
ATOM 660 N N . PHE A 1 87 ? -2.179 8.024 10.162 1.00 97.44 87 PHE A N 1
ATOM 661 C CA . PHE A 1 87 ? -1.052 8.639 10.833 1.00 97.44 87 PHE A CA 1
ATOM 662 C C . PHE A 1 87 ? -0.544 9.829 10.012 1.00 97.44 87 PHE A C 1
ATOM 664 O O . PHE A 1 87 ? -0.252 9.714 8.822 1.00 97.44 87 PHE A O 1
ATOM 671 N N . ASP A 1 88 ? -0.394 10.980 10.663 1.00 95.12 88 ASP A N 1
ATOM 672 C CA . ASP A 1 88 ? 0.137 12.191 10.041 1.00 95.12 88 ASP A CA 1
ATOM 673 C C . ASP A 1 88 ? 1.163 12.860 10.962 1.00 95.12 88 ASP A C 1
ATOM 675 O O . ASP A 1 88 ? 1.096 12.769 12.193 1.00 95.12 88 ASP A O 1
ATOM 679 N N . PHE A 1 89 ? 2.124 13.556 10.363 1.00 94.75 89 PHE A N 1
ATOM 680 C CA . PHE A 1 89 ? 3.149 14.291 11.083 1.00 94.75 89 PHE A CA 1
ATOM 681 C C . PHE A 1 89 ? 3.497 15.601 10.375 1.00 94.75 89 PHE A C 1
ATOM 683 O O . PHE A 1 89 ? 3.512 15.714 9.152 1.00 94.75 89 PHE A O 1
ATOM 690 N N . SER A 1 90 ? 3.850 16.607 11.165 1.00 91.38 90 SER A N 1
ATOM 691 C CA . SER A 1 90 ? 4.374 17.873 10.669 1.00 91.38 90 SER A CA 1
ATOM 692 C C . SER A 1 90 ? 5.884 17.893 10.851 1.00 91.38 90 SER A C 1
ATOM 694 O O . SER A 1 90 ? 6.383 17.899 11.974 1.00 91.38 90 SER A O 1
ATOM 696 N N . ALA A 1 91 ? 6.628 17.944 9.747 1.00 85.81 91 ALA A N 1
ATOM 697 C CA . ALA A 1 91 ? 8.083 18.064 9.811 1.00 85.81 91 ALA A CA 1
ATOM 698 C C . ALA A 1 91 ? 8.542 19.385 10.461 1.00 85.81 91 ALA A C 1
ATOM 700 O O . ALA A 1 91 ? 9.568 19.408 11.134 1.00 85.81 91 ALA A O 1
ATOM 701 N N . ASP A 1 92 ? 7.761 20.459 10.301 1.00 85.44 92 ASP A N 1
ATOM 702 C CA . ASP A 1 92 ? 8.090 21.790 10.822 1.00 85.44 92 ASP A CA 1
ATOM 703 C C . ASP A 1 92 ? 7.904 21.891 12.339 1.00 85.44 92 ASP A C 1
ATOM 705 O O . ASP A 1 92 ? 8.712 22.505 13.035 1.00 85.44 92 ASP A O 1
ATOM 709 N N . THR A 1 93 ? 6.823 21.304 12.861 1.00 87.62 93 THR A N 1
ATOM 710 C CA . THR A 1 93 ? 6.487 21.377 14.294 1.00 87.62 93 THR A CA 1
ATOM 711 C C . THR A 1 93 ? 6.937 20.144 15.074 1.00 87.62 93 THR A C 1
ATOM 713 O O . THR A 1 93 ? 6.992 20.178 16.301 1.00 87.62 93 THR A O 1
ATOM 716 N N . GLY A 1 94 ? 7.251 19.049 14.378 1.00 85.31 94 GLY A N 1
ATOM 717 C CA . GLY A 1 94 ? 7.514 17.739 14.966 1.00 85.31 94 GLY A CA 1
ATOM 718 C C . GLY A 1 94 ? 6.272 17.046 15.532 1.00 85.31 94 GLY A C 1
ATOM 719 O O . GLY A 1 94 ? 6.408 15.933 16.047 1.00 85.31 94 GLY A O 1
ATOM 720 N N . GLU A 1 95 ? 5.092 17.674 15.444 1.00 92.75 95 GLU A N 1
ATOM 721 C CA . GLU A 1 95 ? 3.829 17.119 15.928 1.00 92.75 95 GLU A CA 1
ATOM 722 C C . GLU A 1 95 ? 3.461 15.875 15.117 1.00 92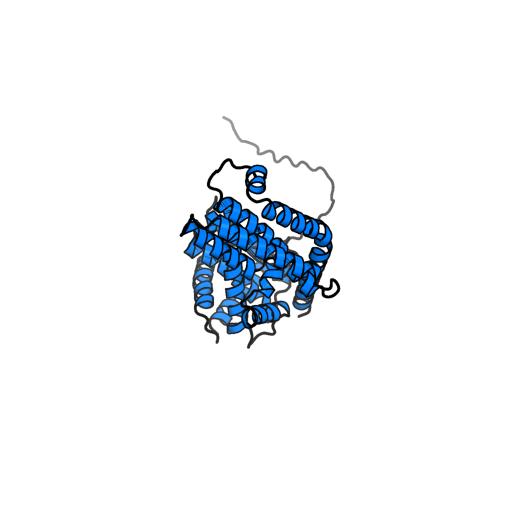.75 95 GLU A C 1
ATOM 724 O O . GLU A 1 95 ? 3.469 15.905 13.887 1.00 92.75 95 GLU A O 1
ATOM 729 N N . ALA A 1 96 ? 3.120 14.797 15.816 1.00 95.75 96 ALA A N 1
ATOM 730 C CA . ALA A 1 96 ? 2.615 13.561 15.241 1.00 95.75 96 ALA A CA 1
ATOM 731 C C . ALA A 1 96 ? 1.214 13.289 15.790 1.00 95.75 96 ALA A C 1
ATOM 733 O O . ALA A 1 96 ? 0.936 13.532 16.969 1.00 95.75 96 ALA A O 1
ATOM 734 N N . LYS A 1 97 ? 0.319 12.813 14.929 1.00 96.88 97 LYS A N 1
ATOM 735 C CA . LYS A 1 97 ? -1.092 12.641 15.260 1.00 96.88 97 LYS A CA 1
ATOM 736 C C . LYS A 1 97 ? -1.685 11.409 14.589 1.00 96.88 97 LYS A C 1
ATOM 738 O O . LYS A 1 97 ? -1.299 11.046 13.482 1.00 96.88 97 LYS A O 1
ATOM 743 N N . LEU A 1 98 ? -2.663 10.822 15.263 1.00 98.00 98 LEU A N 1
ATOM 744 C CA . LEU A 1 98 ? -3.603 9.876 14.678 1.00 98.00 98 LEU A CA 1
ATOM 745 C C . LEU A 1 98 ? -4.894 10.629 14.371 1.00 98.00 98 LEU A C 1
ATOM 747 O O . LEU A 1 98 ? -5.468 11.284 15.247 1.00 98.00 98 LEU A O 1
ATOM 751 N N . VAL A 1 99 ? -5.317 10.571 13.117 1.00 97.19 99 VAL A N 1
ATOM 752 C CA . VAL A 1 99 ? -6.510 11.240 12.609 1.00 97.19 99 VAL A CA 1
ATOM 753 C C . VAL A 1 99 ? -7.591 10.191 12.394 1.00 97.19 99 VAL A C 1
ATOM 755 O O . VAL A 1 99 ? -7.373 9.221 11.680 1.00 97.19 99 VAL A O 1
ATOM 758 N N . PHE A 1 100 ? -8.749 10.389 13.016 1.00 97.12 100 PHE A N 1
ATOM 759 C CA . PHE A 1 100 ? -9.899 9.494 12.967 1.00 97.12 100 PHE A CA 1
ATOM 760 C C . PHE A 1 100 ? -11.026 10.154 12.177 1.00 97.12 100 PHE A C 1
ATOM 762 O O . PHE A 1 100 ? -11.561 11.187 12.575 1.00 97.12 100 PHE A O 1
ATOM 769 N N . GLY A 1 101 ? -11.401 9.545 11.065 1.00 95.50 101 GLY A N 1
ATOM 770 C CA . GLY A 1 101 ? -12.535 9.935 10.249 1.00 95.50 101 GLY A CA 1
ATOM 771 C C . GLY A 1 101 ? -13.860 9.712 10.970 1.00 95.50 101 GLY A C 1
ATOM 772 O O . GLY A 1 101 ? -14.055 8.693 11.636 1.00 95.50 101 GLY A O 1
ATOM 773 N N . LEU A 1 102 ? -14.809 10.633 10.802 1.00 92.50 102 LEU A N 1
ATOM 774 C CA . LEU A 1 102 ? -16.137 10.483 11.402 1.00 92.50 102 LEU A CA 1
ATOM 775 C C . LEU A 1 102 ? -16.857 9.217 10.939 1.00 92.50 102 LEU A C 1
ATOM 777 O O . LEU A 1 102 ? -17.425 8.527 11.775 1.00 92.50 102 LEU A O 1
ATOM 781 N N . ARG A 1 103 ? -16.786 8.867 9.646 1.00 91.50 103 ARG A N 1
ATOM 782 C CA . ARG A 1 103 ? -17.404 7.638 9.117 1.00 91.50 103 ARG A CA 1
ATOM 783 C C . ARG A 1 103 ? -16.921 6.398 9.870 1.00 91.50 103 ARG A C 1
ATOM 785 O O . ARG A 1 103 ? -17.742 5.572 10.241 1.00 91.50 103 ARG A O 1
ATOM 792 N N . TYR A 1 104 ? -15.614 6.301 10.103 1.00 94.75 104 TYR A N 1
ATOM 793 C CA . TYR A 1 104 ? -14.996 5.221 10.865 1.00 94.75 104 TYR A CA 1
ATOM 794 C C . TYR A 1 104 ? -15.526 5.189 12.300 1.00 94.75 104 TYR A C 1
ATOM 796 O O . TYR A 1 104 ? -16.026 4.168 12.751 1.00 94.75 104 TYR A O 1
ATOM 804 N N . LEU A 1 105 ? -15.527 6.320 13.006 1.00 94.81 105 LEU A N 1
ATOM 805 C CA . LEU A 1 105 ? -16.035 6.356 14.381 1.00 94.81 105 LEU A CA 1
ATOM 806 C C . LEU A 1 105 ? -17.537 6.032 14.469 1.00 94.81 105 LEU A C 1
ATOM 808 O O . LEU A 1 105 ? -17.946 5.287 15.356 1.00 94.81 105 LEU A O 1
ATOM 812 N N . ASP A 1 106 ? -18.340 6.536 13.531 1.00 92.38 106 ASP A N 1
ATOM 813 C CA . ASP A 1 106 ? -19.791 6.318 13.455 1.00 92.38 106 ASP A CA 1
ATOM 814 C C . ASP A 1 106 ? -20.156 4.847 13.191 1.00 92.38 106 ASP A C 1
ATOM 816 O O . ASP A 1 106 ? -21.236 4.393 13.575 1.00 92.38 106 ASP A O 1
ATOM 820 N N . THR A 1 107 ? -19.275 4.089 12.530 1.00 92.06 107 THR A N 1
ATOM 821 C CA . THR A 1 107 ? -19.484 2.661 12.241 1.00 92.06 107 THR A CA 1
ATOM 822 C C . THR A 1 107 ? -18.949 1.727 13.320 1.00 92.06 107 THR A C 1
ATOM 824 O O . THR A 1 107 ? -19.133 0.511 13.214 1.00 92.06 107 THR A O 1
ATOM 827 N N . PHE A 1 108 ? -18.300 2.256 14.359 1.00 93.88 108 PHE A N 1
ATOM 828 C CA . PHE A 1 108 ? -17.707 1.424 15.394 1.00 93.88 108 PHE A CA 1
ATOM 829 C C . PHE A 1 108 ? -18.775 0.688 16.217 1.00 93.88 108 PHE A C 1
ATOM 831 O O . PHE A 1 108 ? -19.681 1.278 16.809 1.00 93.88 108 PHE A O 1
ATOM 838 N N . LYS A 1 109 ? -18.614 -0.633 16.296 1.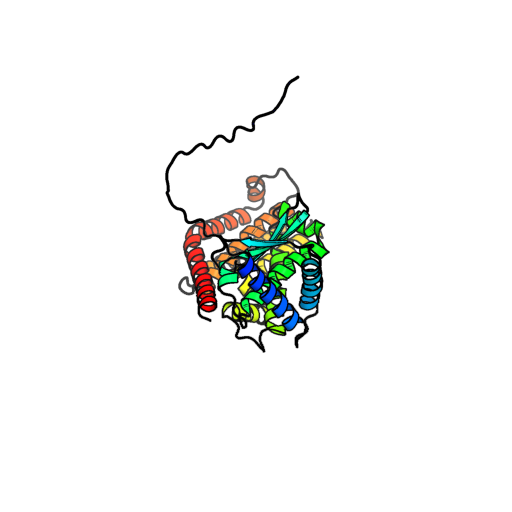00 86.44 109 LYS A N 1
ATOM 839 C CA . LYS A 1 109 ? -19.366 -1.547 17.163 1.00 86.44 109 LYS A CA 1
ATOM 840 C C . LYS A 1 109 ? -18.367 -2.396 17.946 1.00 86.44 109 LYS A C 1
ATOM 842 O O . LYS A 1 109 ? -17.260 -2.638 17.471 1.00 86.44 109 LYS A O 1
ATOM 847 N N . ASN A 1 110 ? -18.749 -2.865 19.135 1.00 70.00 110 ASN A N 1
ATOM 848 C CA . ASN A 1 110 ? -17.841 -3.595 20.036 1.00 70.00 110 ASN A CA 1
ATOM 849 C C . ASN A 1 110 ? -17.215 -4.867 19.419 1.00 70.00 110 ASN A C 1
ATOM 851 O O . ASN A 1 110 ? -16.173 -5.310 19.889 1.00 70.00 110 ASN A O 1
ATOM 855 N N . ASP A 1 111 ? -17.829 -5.448 18.390 1.00 70.75 111 ASP A N 1
ATOM 856 C CA . ASP A 1 111 ? -17.379 -6.631 17.646 1.00 70.75 111 ASP A CA 1
ATOM 857 C C . ASP A 1 111 ? -16.715 -6.295 16.295 1.00 70.75 111 ASP A C 1
ATOM 859 O O . ASP A 1 111 ? -16.487 -7.182 15.471 1.00 70.75 111 ASP A O 1
ATOM 863 N N . SER A 1 112 ? -16.389 -5.024 16.046 1.00 84.31 112 SER A N 1
ATOM 864 C CA . SER A 1 112 ? -15.898 -4.569 14.746 1.00 84.31 112 SER A CA 1
ATOM 865 C C . SER A 1 112 ? -14.380 -4.721 14.599 1.00 84.31 112 SER A C 1
ATOM 867 O O . SER A 1 112 ? -13.612 -3.807 14.903 1.00 84.31 112 SER A O 1
ATOM 869 N N . SER A 1 113 ? -13.946 -5.878 14.090 1.00 94.94 113 SER A N 1
ATOM 870 C CA . SER A 1 113 ? -12.528 -6.209 13.869 1.00 94.94 113 SER A CA 1
ATOM 871 C C . SER A 1 113 ? -11.796 -5.234 12.944 1.00 94.94 113 SER A C 1
ATOM 873 O O . SER A 1 113 ? -10.640 -4.901 13.202 1.00 94.94 113 SER A O 1
ATOM 875 N N . ILE A 1 114 ? -12.491 -4.700 11.935 1.00 96.00 114 ILE A N 1
ATOM 876 C CA . ILE A 1 114 ? -11.903 -3.798 10.938 1.00 96.00 114 ILE A CA 1
ATOM 877 C C . ILE A 1 114 ? -11.322 -2.521 11.555 1.00 96.00 114 ILE A C 1
ATOM 879 O O . ILE A 1 114 ? -10.284 -2.044 11.110 1.00 96.00 114 ILE A O 1
ATOM 883 N N . HIS A 1 115 ? -11.940 -1.995 12.616 1.00 96.81 115 HIS A N 1
ATOM 884 C CA . HIS A 1 115 ? -11.439 -0.798 13.291 1.00 96.81 115 HIS A CA 1
ATOM 885 C C . HIS A 1 115 ? -10.090 -1.091 13.957 1.00 96.81 115 HIS A C 1
ATOM 887 O O . HIS A 1 115 ? -9.137 -0.329 13.834 1.00 96.81 115 HIS A O 1
ATOM 893 N N . TYR A 1 116 ? -9.960 -2.252 14.598 1.00 97.12 116 TYR A N 1
ATOM 894 C CA . TYR A 1 116 ? -8.689 -2.663 15.190 1.00 97.12 116 TYR A CA 1
ATOM 895 C C . TYR A 1 116 ? -7.620 -2.931 14.128 1.00 97.12 116 TYR A C 1
ATOM 897 O O . TYR A 1 116 ? -6.463 -2.579 14.345 1.00 97.12 116 TYR A O 1
ATOM 905 N N . ALA A 1 117 ? -7.995 -3.525 12.992 1.00 97.44 117 ALA A N 1
ATOM 906 C CA . ALA A 1 117 ? -7.083 -3.778 11.879 1.00 97.44 117 ALA A CA 1
ATOM 907 C C . ALA A 1 117 ? -6.515 -2.473 11.295 1.00 97.44 117 ALA A C 1
ATOM 909 O O . ALA A 1 117 ? -5.297 -2.297 11.267 1.00 97.44 117 ALA A O 1
ATOM 910 N N . ILE A 1 118 ? -7.387 -1.526 10.939 1.00 97.56 118 ILE A N 1
ATOM 911 C CA . ILE A 1 118 ? -6.994 -0.213 10.406 1.00 97.56 118 ILE A CA 1
ATOM 912 C C . ILE A 1 118 ? -6.167 0.563 11.432 1.00 97.56 118 ILE A C 1
ATOM 914 O O . ILE A 1 118 ? -5.131 1.131 11.099 1.00 97.56 118 ILE A O 1
ATOM 918 N N . LEU A 1 119 ? -6.567 0.551 12.707 1.00 98.06 119 LEU A N 1
ATOM 919 C CA . LEU A 1 119 ? -5.764 1.164 13.761 1.00 98.06 119 LEU A CA 1
ATOM 920 C C . LEU A 1 119 ? -4.358 0.557 13.795 1.00 98.06 119 LEU A C 1
ATOM 922 O O . LEU A 1 119 ? -3.387 1.305 13.803 1.00 98.06 119 LEU A O 1
ATOM 926 N N . MET A 1 120 ? -4.228 -0.772 13.770 1.00 98.44 120 MET A N 1
ATOM 927 C CA . MET A 1 120 ? -2.926 -1.446 13.780 1.00 98.44 120 MET A CA 1
ATOM 928 C C . MET A 1 120 ? -2.060 -1.087 12.561 1.00 98.44 120 MET A C 1
ATOM 930 O O . MET A 1 120 ? -0.848 -0.924 12.716 1.00 98.44 120 MET A O 1
ATOM 934 N N . HIS A 1 121 ? -2.667 -0.911 11.384 1.00 98.62 121 HIS A N 1
ATOM 935 C CA . HIS A 1 121 ? -1.987 -0.392 10.195 1.00 98.62 121 HIS A CA 1
ATOM 936 C C . HIS A 1 121 ? -1.345 0.974 10.483 1.00 98.62 121 HIS A C 1
ATOM 938 O O . HIS A 1 121 ? -0.137 1.153 10.322 1.00 98.62 121 HIS A O 1
ATOM 944 N N . GLU A 1 122 ? -2.120 1.920 11.012 1.00 98.56 122 GLU A N 1
ATOM 945 C CA . GLU A 1 122 ? -1.622 3.264 11.325 1.00 98.56 122 GLU A CA 1
ATOM 946 C C . GLU A 1 122 ? -0.628 3.281 12.494 1.00 98.56 122 GLU A C 1
ATOM 948 O O . GLU A 1 122 ? 0.316 4.079 12.514 1.00 98.56 122 GLU A O 1
ATOM 953 N N . LEU A 1 123 ? -0.770 2.363 13.458 1.00 98.62 123 LEU A N 1
ATOM 954 C CA . LEU A 1 123 ? 0.229 2.180 14.511 1.00 98.62 123 LEU A CA 1
ATOM 955 C C . LEU A 1 123 ? 1.574 1.721 13.937 1.00 98.62 123 LEU A C 1
ATOM 957 O O . LEU A 1 123 ? 2.612 2.047 14.520 1.00 98.62 123 LEU A O 1
ATOM 961 N N . ARG A 1 124 ? 1.591 1.012 12.799 1.00 98.56 124 ARG A N 1
ATOM 962 C CA . ARG A 1 124 ? 2.848 0.652 12.141 1.00 98.56 124 ARG A CA 1
ATOM 963 C C . ARG A 1 124 ? 3.548 1.867 11.533 1.00 98.56 124 ARG A C 1
ATOM 965 O O . ARG A 1 124 ? 4.745 2.026 11.764 1.00 98.56 124 ARG A O 1
ATOM 972 N N . HIS A 1 125 ? 2.820 2.775 10.885 1.00 98.25 125 HIS A N 1
ATOM 973 C CA . HIS A 1 125 ? 3.391 4.047 10.415 1.00 98.25 125 HIS A CA 1
ATOM 974 C C . HIS A 1 125 ? 3.949 4.887 11.569 1.00 98.25 125 HIS A C 1
ATOM 976 O O . HIS A 1 125 ? 5.054 5.425 11.479 1.00 98.25 125 HIS A O 1
ATOM 982 N N . LEU A 1 126 ? 3.233 4.934 12.696 1.00 98.25 126 LEU A N 1
ATOM 983 C CA . LEU A 1 126 ? 3.716 5.580 13.918 1.00 98.25 126 LEU A CA 1
ATOM 984 C C . LEU A 1 126 ? 4.988 4.907 14.472 1.00 98.25 126 LEU A C 1
ATOM 986 O O . LEU A 1 126 ? 5.919 5.598 14.903 1.00 98.25 126 LEU A O 1
ATOM 990 N N . TYR A 1 127 ? 5.055 3.574 14.460 1.00 98.12 127 TYR A N 1
ATOM 991 C CA . TYR A 1 127 ? 6.256 2.829 14.841 1.00 98.12 127 TYR A CA 1
ATOM 992 C C . TYR A 1 127 ? 7.443 3.194 13.938 1.00 98.12 127 TYR A C 1
ATOM 994 O O . TYR A 1 127 ? 8.505 3.542 14.454 1.00 98.12 127 TYR A O 1
ATOM 1002 N N . ASP A 1 128 ? 7.264 3.198 12.615 1.00 97.44 128 ASP A N 1
ATOM 1003 C CA . ASP A 1 128 ? 8.334 3.524 11.665 1.00 97.44 128 ASP A CA 1
ATOM 1004 C C . ASP A 1 128 ? 8.814 4.971 11.809 1.00 97.44 128 ASP A C 1
ATOM 1006 O O . ASP A 1 128 ? 10.021 5.222 11.856 1.00 97.44 128 ASP A O 1
ATOM 1010 N N . TYR A 1 129 ? 7.893 5.920 12.000 1.00 96.75 129 TYR A N 1
ATOM 1011 C CA . TYR A 1 129 ? 8.232 7.304 12.330 1.00 96.75 129 TYR A CA 1
ATOM 1012 C C . TYR A 1 129 ? 9.035 7.425 13.631 1.00 96.75 129 TYR A C 1
ATOM 1014 O O . TYR A 1 129 ? 9.896 8.295 13.757 1.00 96.75 129 TYR A O 1
ATOM 1022 N N . THR A 1 130 ? 8.770 6.570 14.616 1.00 95.56 130 THR A N 1
ATOM 1023 C CA . THR A 1 130 ? 9.442 6.630 15.918 1.00 95.56 130 THR A CA 1
ATOM 1024 C C . THR A 1 130 ? 10.827 5.994 15.865 1.00 95.56 130 THR A C 1
ATOM 1026 O O . THR A 1 130 ? 11.798 6.580 16.344 1.00 95.56 130 THR A O 1
ATOM 1029 N N . VAL A 1 131 ? 10.933 4.800 15.282 1.00 95.62 131 VAL A N 1
ATOM 1030 C CA . VAL A 1 131 ? 12.162 3.993 15.279 1.00 95.62 131 VAL A CA 1
ATOM 1031 C C . VAL A 1 131 ? 13.126 4.429 14.174 1.00 95.62 131 VAL A C 1
ATOM 1033 O O . VAL A 1 131 ? 14.341 4.360 14.355 1.00 95.62 131 VAL A O 1
ATOM 1036 N N . GLN A 1 132 ? 12.606 4.916 13.045 1.00 94.44 132 GLN A N 1
ATOM 1037 C CA . GLN A 1 132 ? 13.374 5.283 11.850 1.00 94.44 132 GLN A CA 1
ATOM 1038 C C . GLN A 1 132 ? 13.090 6.725 11.403 1.00 94.44 132 GLN A C 1
ATOM 1040 O O . GLN A 1 132 ? 13.068 7.020 10.207 1.00 94.44 132 GLN A O 1
ATOM 1045 N N . ARG A 1 133 ? 12.893 7.635 12.367 1.00 92.81 133 ARG A N 1
ATOM 1046 C CA . ARG A 1 133 ? 12.413 9.011 12.148 1.00 92.81 133 ARG A CA 1
ATOM 1047 C C . ARG A 1 133 ? 13.048 9.725 10.961 1.00 92.81 133 ARG A C 1
ATOM 1049 O O . ARG A 1 133 ? 12.328 10.193 10.086 1.00 92.81 133 ARG A O 1
ATOM 1056 N N . ASP A 1 134 ? 14.374 9.809 10.918 1.00 93.69 134 ASP A N 1
ATOM 1057 C CA . ASP A 1 134 ? 15.070 10.587 9.887 1.00 93.69 134 ASP A CA 1
ATOM 1058 C C . ASP A 1 134 ? 14.830 10.019 8.483 1.00 93.69 134 ASP A C 1
ATOM 1060 O O . ASP A 1 134 ? 14.601 10.781 7.543 1.00 93.69 134 ASP A O 1
ATOM 1064 N N . ALA A 1 135 ? 14.829 8.689 8.342 1.00 94.62 135 ALA A N 1
ATOM 1065 C CA . ALA A 1 135 ? 14.548 8.019 7.076 1.00 94.62 135 ALA A CA 1
ATOM 1066 C C . ALA A 1 135 ? 13.077 8.197 6.670 1.00 94.62 135 ALA A C 1
ATOM 1068 O O . ALA A 1 135 ? 12.806 8.616 5.545 1.00 94.62 135 ALA A O 1
ATOM 1069 N N . PHE A 1 136 ? 12.146 7.987 7.606 1.00 94.69 136 PHE A N 1
ATOM 1070 C CA . PHE A 1 136 ? 10.709 8.117 7.367 1.00 94.69 136 PHE A CA 1
ATOM 1071 C C . PHE A 1 136 ? 10.326 9.543 6.947 1.00 94.69 136 PHE A C 1
ATOM 1073 O O . PHE A 1 136 ? 9.653 9.753 5.934 1.00 94.69 136 PHE A O 1
ATOM 1080 N N . VAL A 1 137 ? 10.808 10.546 7.689 1.00 94.50 137 VAL A N 1
ATOM 1081 C CA . VAL A 1 137 ? 10.565 11.965 7.396 1.00 94.50 137 VAL A CA 1
ATOM 1082 C C . VAL A 1 137 ? 11.179 12.347 6.052 1.00 94.50 137 VAL A C 1
ATOM 1084 O O . VAL A 1 137 ? 10.498 12.962 5.232 1.00 94.50 137 VAL A O 1
ATOM 1087 N N . SER A 1 138 ? 12.428 11.943 5.793 1.00 94.69 138 SER A N 1
ATOM 1088 C CA . SER A 1 138 ? 13.103 12.244 4.524 1.00 94.69 138 SER A CA 1
ATOM 1089 C C . SER A 1 138 ? 12.366 11.635 3.332 1.00 94.69 138 SER A C 1
ATOM 1091 O O . SER A 1 138 ? 12.179 12.313 2.324 1.00 94.69 138 SER A O 1
ATOM 1093 N N . ALA A 1 139 ? 11.901 10.388 3.452 1.00 94.00 139 ALA A N 1
ATOM 1094 C CA . ALA A 1 139 ? 11.136 9.706 2.414 1.00 94.00 139 ALA A CA 1
ATOM 1095 C C . ALA A 1 139 ? 9.831 10.444 2.088 1.00 94.00 139 ALA A C 1
ATOM 1097 O O . ALA A 1 139 ? 9.561 10.734 0.921 1.00 94.00 139 ALA A O 1
ATOM 1098 N N . LYS A 1 140 ? 9.043 10.803 3.110 1.00 91.88 140 LYS A N 1
ATOM 1099 C CA . LYS A 1 140 ? 7.758 11.497 2.929 1.00 91.88 140 LYS A CA 1
ATOM 1100 C C . LYS A 1 140 ? 7.953 12.931 2.407 1.00 91.88 140 LYS A C 1
ATOM 1102 O O . LYS A 1 140 ? 7.244 13.336 1.492 1.00 91.88 140 LYS A O 1
ATOM 1107 N N . GLN A 1 141 ? 8.950 13.681 2.893 1.00 92.31 141 GLN A N 1
ATOM 1108 C CA . GLN A 1 141 ? 9.245 15.041 2.405 1.00 92.31 141 GLN A CA 1
ATOM 1109 C C . GLN A 1 141 ? 9.780 15.071 0.969 1.00 92.31 141 GLN A C 1
ATOM 1111 O O . GLN A 1 141 ? 9.433 15.965 0.199 1.00 92.31 141 GLN A O 1
ATOM 1116 N N . ALA A 1 142 ? 10.627 14.107 0.601 1.00 91.12 142 ALA A N 1
ATOM 1117 C CA . ALA A 1 142 ? 11.153 13.989 -0.756 1.00 91.12 142 ALA A CA 1
ATOM 1118 C C . ALA A 1 142 ? 10.139 13.381 -1.738 1.00 91.12 142 ALA A C 1
ATOM 1120 O O . ALA A 1 142 ? 10.432 13.309 -2.933 1.00 91.12 142 ALA A O 1
ATOM 1121 N N . ASN A 1 143 ? 8.979 12.932 -1.241 1.00 89.75 143 ASN A N 1
ATOM 1122 C CA . ASN A 1 143 ? 8.036 12.099 -1.976 1.00 89.75 143 ASN A CA 1
ATOM 1123 C C . ASN A 1 143 ? 8.753 10.913 -2.652 1.00 89.75 143 ASN A C 1
ATOM 1125 O O . ASN A 1 143 ? 8.573 10.656 -3.845 1.00 89.75 143 ASN A O 1
ATOM 1129 N N . ASP A 1 144 ? 9.632 10.223 -1.910 1.00 92.31 144 ASP A N 1
ATOM 1130 C CA . ASP A 1 144 ? 10.302 9.025 -2.417 1.00 92.31 144 ASP A CA 1
ATOM 1131 C C . ASP A 1 144 ? 9.304 7.867 -2.455 1.00 92.31 144 ASP A C 1
ATOM 1133 O O . ASP A 1 144 ? 9.215 7.057 -1.536 1.00 92.31 144 ASP A O 1
ATOM 1137 N N . GLU A 1 145 ? 8.555 7.793 -3.554 1.00 92.00 145 GLU A N 1
ATOM 1138 C CA . GLU A 1 145 ? 7.485 6.817 -3.760 1.00 92.00 145 GLU A CA 1
ATOM 1139 C C . GLU A 1 145 ? 7.923 5.362 -3.521 1.00 92.00 145 GLU A C 1
ATOM 1141 O O . GLU A 1 145 ? 7.103 4.544 -3.123 1.00 92.00 145 GLU A O 1
ATOM 1146 N N . LYS A 1 146 ? 9.205 5.029 -3.745 1.00 93.38 146 LYS A N 1
ATOM 1147 C CA . LYS A 1 146 ? 9.733 3.675 -3.510 1.00 93.38 146 LYS A CA 1
ATOM 1148 C C . LYS A 1 146 ? 9.809 3.363 -2.016 1.00 93.38 146 LYS A C 1
ATOM 1150 O O . LYS A 1 146 ? 9.451 2.267 -1.603 1.00 93.38 146 LYS A O 1
ATOM 1155 N N . GLU A 1 147 ? 10.319 4.309 -1.235 1.00 94.81 147 GLU A N 1
ATOM 1156 C CA . GLU A 1 147 ? 10.479 4.145 0.210 1.00 94.81 147 GLU A CA 1
ATOM 1157 C C . GLU A 1 147 ? 9.126 4.243 0.917 1.00 94.81 147 GLU A C 1
ATOM 1159 O O . GLU A 1 147 ? 8.831 3.457 1.809 1.00 94.81 147 GLU A O 1
ATOM 1164 N N . ILE A 1 148 ? 8.253 5.138 0.443 1.00 95.50 148 ILE A N 1
ATOM 1165 C CA . ILE A 1 148 ? 6.861 5.208 0.893 1.00 95.50 148 ILE A CA 1
ATOM 1166 C C . ILE A 1 148 ? 6.176 3.852 0.694 1.00 95.50 148 ILE A C 1
ATOM 1168 O O . ILE A 1 148 ? 5.598 3.334 1.640 1.00 95.50 148 ILE A O 1
ATOM 1172 N N . TYR A 1 149 ? 6.305 3.237 -0.484 1.00 96.88 149 TYR A N 1
ATOM 1173 C CA . TYR A 1 149 ? 5.710 1.927 -0.743 1.00 96.88 149 TYR A CA 1
ATOM 1174 C C . TYR A 1 149 ? 6.283 0.807 0.146 1.00 96.88 149 TYR A C 1
ATOM 1176 O O . TYR A 1 149 ? 5.537 -0.081 0.546 1.00 96.88 149 TYR A O 1
ATOM 1184 N N . TRP A 1 150 ? 7.568 0.853 0.527 1.00 96.81 150 TRP A N 1
ATOM 1185 C CA . TRP A 1 150 ? 8.114 -0.073 1.532 1.00 96.81 150 TRP A CA 1
ATOM 1186 C C . TRP A 1 150 ? 7.414 0.057 2.889 1.00 96.81 150 TRP A C 1
ATOM 1188 O O . TRP A 1 150 ? 7.030 -0.966 3.456 1.00 96.81 150 TRP A O 1
ATOM 1198 N N . TYR A 1 151 ? 7.207 1.283 3.382 1.00 97.44 151 TYR A N 1
ATOM 1199 C CA . TYR A 1 151 ? 6.475 1.509 4.634 1.00 97.44 151 TYR A CA 1
ATOM 1200 C C . TYR A 1 151 ? 5.028 1.011 4.551 1.00 97.44 151 TYR A C 1
ATOM 1202 O O . TYR A 1 151 ? 4.552 0.353 5.472 1.00 97.44 151 TYR A O 1
ATOM 1210 N N . GLU A 1 152 ? 4.346 1.242 3.426 1.00 97.69 152 GLU A N 1
ATOM 1211 C CA . GLU A 1 152 ? 2.987 0.726 3.220 1.00 97.69 152 GLU A CA 1
ATOM 1212 C C . GLU A 1 152 ? 2.941 -0.812 3.191 1.00 97.69 152 GLU A C 1
ATOM 1214 O O . GLU A 1 152 ? 2.046 -1.415 3.779 1.00 97.69 152 GLU A O 1
ATOM 1219 N N . LEU A 1 153 ? 3.911 -1.481 2.553 1.00 97.75 153 LEU A N 1
ATOM 1220 C CA . LEU A 1 153 ? 3.983 -2.949 2.554 1.00 97.75 153 LEU A CA 1
ATOM 1221 C C . LEU A 1 153 ? 4.203 -3.519 3.961 1.00 97.75 153 LEU A C 1
ATOM 1223 O O . LEU A 1 153 ? 3.605 -4.542 4.304 1.00 97.75 153 LEU A O 1
ATOM 1227 N N . ASP A 1 154 ? 5.033 -2.864 4.773 1.00 97.75 154 ASP A N 1
ATOM 1228 C CA . ASP A 1 154 ? 5.243 -3.235 6.172 1.00 97.75 154 ASP A CA 1
ATOM 1229 C C . ASP A 1 154 ? 3.968 -3.037 7.004 1.00 97.75 154 ASP A C 1
ATOM 1231 O O . ASP A 1 154 ? 3.614 -3.917 7.793 1.00 97.75 154 ASP A O 1
ATOM 1235 N N . ALA A 1 155 ? 3.241 -1.936 6.801 1.00 98.44 155 ALA A N 1
ATOM 1236 C CA . ALA A 1 155 ? 1.966 -1.673 7.467 1.00 98.44 155 ALA A CA 1
ATOM 1237 C C . ALA A 1 155 ? 0.891 -2.707 7.095 1.00 98.44 155 ALA A C 1
ATOM 1239 O O . ALA A 1 155 ? 0.328 -3.343 7.987 1.00 98.44 155 ALA A O 1
ATOM 1240 N N . ILE A 1 156 ? 0.699 -2.985 5.798 1.00 98.38 156 ILE A N 1
ATOM 1241 C CA . ILE A 1 156 ? -0.221 -4.027 5.304 1.00 98.38 156 ILE A CA 1
ATOM 1242 C C . ILE A 1 156 ? 0.148 -5.400 5.877 1.00 98.38 156 ILE A C 1
ATOM 1244 O O . ILE A 1 156 ? -0.723 -6.199 6.228 1.00 98.38 156 ILE A O 1
ATOM 1248 N N . ARG A 1 157 ? 1.447 -5.705 5.979 1.00 98.50 157 ARG A N 1
ATOM 1249 C CA . ARG A 1 157 ? 1.908 -6.967 6.557 1.00 98.50 157 ARG A CA 1
ATOM 1250 C C . ARG A 1 157 ? 1.539 -7.083 8.030 1.00 98.50 157 ARG A C 1
ATOM 1252 O O . ARG A 1 157 ? 1.018 -8.121 8.429 1.00 98.50 157 ARG A O 1
ATOM 1259 N N . ILE A 1 158 ? 1.820 -6.050 8.820 1.00 98.56 158 ILE A N 1
ATOM 1260 C CA . ILE A 1 158 ? 1.502 -6.027 10.251 1.00 98.56 158 ILE A CA 1
ATOM 1261 C C . ILE A 1 158 ? -0.007 -6.099 10.474 1.00 98.56 158 ILE A C 1
ATOM 1263 O O . ILE A 1 158 ? -0.450 -6.857 11.331 1.00 98.56 158 ILE A O 1
ATOM 1267 N N . GLU A 1 159 ? -0.795 -5.398 9.663 1.00 98.50 159 GLU A N 1
ATOM 1268 C CA . GLU A 1 159 ? -2.255 -5.484 9.661 1.00 98.50 159 GLU A CA 1
ATOM 1269 C C . GLU A 1 159 ? -2.738 -6.920 9.387 1.00 98.50 159 GLU A C 1
ATOM 1271 O O . GLU A 1 159 ? -3.508 -7.481 10.167 1.00 98.50 159 GLU A O 1
ATOM 1276 N N . ALA A 1 160 ? -2.236 -7.564 8.329 1.00 98.38 160 ALA A N 1
ATOM 1277 C CA . ALA A 1 160 ? -2.610 -8.932 7.976 1.00 98.38 160 ALA A CA 1
ATOM 1278 C C . ALA A 1 160 ? -2.210 -9.956 9.050 1.00 98.38 160 ALA A C 1
ATOM 1280 O O . ALA A 1 160 ? -2.982 -10.861 9.377 1.00 98.38 160 ALA A O 1
ATOM 1281 N N . GLU A 1 161 ? -0.999 -9.824 9.598 1.00 98.12 161 GLU A N 1
ATOM 1282 C CA . GLU A 1 161 ? -0.508 -10.665 10.689 1.00 98.12 161 GLU A CA 1
ATOM 1283 C C . GLU A 1 161 ? -1.327 -10.441 11.970 1.00 98.12 161 GLU A C 1
ATOM 1285 O O . GLU A 1 161 ? -1.657 -11.406 12.657 1.00 98.12 161 GLU A O 1
ATOM 1290 N N . PHE A 1 162 ? -1.733 -9.204 12.261 1.00 98.25 162 PHE A N 1
ATOM 1291 C CA . PHE A 1 162 ? -2.609 -8.893 13.387 1.00 98.25 162 PHE A CA 1
ATOM 1292 C C . PHE A 1 162 ? -3.993 -9.531 13.229 1.00 98.25 162 PHE A C 1
ATOM 1294 O O . PHE A 1 162 ? -4.438 -10.249 14.124 1.00 98.25 162 PHE A O 1
ATOM 1301 N N . ILE A 1 163 ? -4.648 -9.363 12.075 1.00 97.62 163 ILE A N 1
ATOM 1302 C CA . ILE A 1 163 ? -5.956 -9.984 11.809 1.00 97.62 163 ILE A CA 1
ATOM 1303 C C . ILE A 1 163 ? -5.870 -11.504 11.971 1.00 97.62 163 ILE A C 1
ATOM 1305 O O . ILE A 1 163 ? -6.722 -12.129 12.615 1.00 97.62 163 ILE A O 1
ATOM 1309 N N . LYS A 1 164 ? -4.835 -12.116 11.390 1.00 96.19 164 LYS A N 1
ATOM 1310 C CA . LYS A 1 164 ? -4.647 -13.565 11.414 1.00 96.19 164 LYS A CA 1
ATOM 1311 C C . LYS A 1 164 ? -4.449 -14.101 12.831 1.00 96.19 164 LYS A C 1
ATOM 1313 O O . LYS A 1 164 ? -5.094 -15.079 13.199 1.00 96.19 164 LYS A O 1
ATOM 1318 N N . GLU A 1 165 ? -3.559 -13.482 13.599 1.00 95.94 165 GLU A N 1
ATOM 1319 C CA . GLU A 1 165 ? -3.095 -14.033 14.876 1.00 95.94 165 GLU A CA 1
ATOM 1320 C C . GLU A 1 165 ? -3.935 -13.579 16.078 1.00 95.94 165 GLU A C 1
ATOM 1322 O O . GLU A 1 165 ? -3.947 -14.278 17.088 1.00 95.94 165 GLU A O 1
ATOM 1327 N N . TYR A 1 166 ? -4.639 -12.444 15.979 1.00 96.00 166 TYR A N 1
ATOM 1328 C CA . TYR A 1 166 ? -5.380 -11.853 17.102 1.00 96.00 166 TYR A CA 1
ATOM 1329 C C . TYR A 1 166 ? -6.893 -11.760 16.873 1.00 96.00 166 TYR A C 1
ATOM 1331 O O . TYR A 1 166 ? -7.643 -11.802 17.843 1.00 96.00 166 TYR A O 1
ATOM 1339 N N . LEU A 1 167 ? -7.375 -11.646 15.627 1.00 94.94 167 LEU A N 1
ATOM 1340 C CA . LEU A 1 167 ? -8.805 -11.395 15.367 1.00 94.94 167 LEU A CA 1
ATOM 1341 C C . LEU A 1 167 ? -9.562 -12.619 14.833 1.00 94.94 167 LEU A C 1
ATOM 1343 O O . LEU A 1 167 ? -10.723 -12.824 15.178 1.00 94.94 167 LEU A O 1
ATOM 1347 N N . SER A 1 168 ? -8.915 -13.460 14.020 1.00 89.88 168 SER A N 1
ATOM 1348 C CA . SER A 1 168 ? -9.572 -14.514 13.221 1.00 89.88 168 SER A CA 1
ATOM 1349 C C . SER A 1 168 ? -10.317 -15.597 14.023 1.00 89.88 168 SER A C 1
ATOM 1351 O O . SER A 1 168 ? -11.129 -16.321 13.448 1.00 89.88 168 SER A O 1
ATOM 1353 N N . GLY A 1 169 ? -10.038 -15.745 15.323 1.00 86.00 169 GLY A N 1
ATOM 1354 C CA . GLY A 1 169 ? -10.691 -16.727 16.200 1.00 86.00 169 GLY A CA 1
ATOM 1355 C C . GLY A 1 169 ? -11.834 -16.177 17.058 1.00 86.00 169 GLY A C 1
ATOM 1356 O O . GLY A 1 169 ? -12.677 -16.953 17.507 1.00 86.00 169 GLY A O 1
ATOM 1357 N N . GLU A 1 170 ? -11.873 -14.863 17.284 1.00 88.44 170 GLU A N 1
ATOM 1358 C CA . GLU A 1 170 ? -12.800 -14.220 18.230 1.00 88.44 170 GLU A CA 1
ATOM 1359 C C . GLU A 1 170 ? -13.768 -13.248 17.545 1.00 88.44 170 GLU A C 1
ATOM 1361 O O . GLU A 1 170 ? -14.846 -12.974 18.071 1.00 88.44 170 GLU A O 1
ATOM 1366 N N . TYR A 1 171 ? -13.419 -12.773 16.346 1.00 92.81 171 TYR A N 1
ATOM 1367 C CA . TYR A 1 171 ? -14.175 -11.769 15.611 1.00 92.81 171 TYR A CA 1
ATOM 1368 C C . TYR A 1 171 ? -14.682 -12.287 14.266 1.00 92.81 171 TYR A C 1
ATOM 1370 O O . TYR A 1 171 ? -14.077 -13.140 13.613 1.00 92.81 171 TYR A O 1
ATOM 1378 N N . THR A 1 172 ? -15.797 -11.714 13.808 1.00 91.50 172 THR A N 1
ATOM 1379 C CA . THR A 1 172 ? -16.331 -11.999 12.473 1.00 91.50 172 THR A CA 1
ATOM 1380 C C . THR A 1 172 ? -15.697 -11.063 11.448 1.00 91.50 172 THR A C 1
ATOM 1382 O O . THR A 1 172 ? -16.177 -9.953 11.230 1.00 91.50 172 THR A O 1
ATOM 1385 N N . LEU A 1 173 ? -14.662 -11.547 10.765 1.00 95.25 173 LEU A N 1
ATOM 1386 C CA . LEU A 1 173 ? -13.920 -10.765 9.774 1.00 95.25 173 LEU A CA 1
ATOM 1387 C C . LEU A 1 173 ? -14.794 -10.297 8.601 1.00 95.25 173 LEU A C 1
ATOM 1389 O O . LEU A 1 173 ? -15.576 -11.077 8.031 1.00 95.25 173 LEU A O 1
ATOM 1393 N N . SER A 1 174 ? -14.615 -9.041 8.196 1.00 95.75 174 SER A N 1
ATOM 1394 C CA . SER A 1 174 ? -15.106 -8.487 6.932 1.00 95.75 174 SER A CA 1
ATOM 1395 C C . SER A 1 174 ? -14.502 -9.204 5.726 1.00 95.75 174 SER A C 1
ATOM 1397 O O . SER A 1 174 ? -13.498 -9.915 5.813 1.00 95.75 174 SER A O 1
ATOM 1399 N N . LYS A 1 175 ? -15.115 -9.024 4.558 1.00 96.25 175 LYS A N 1
ATOM 1400 C CA . LYS A 1 175 ? -14.583 -9.569 3.304 1.00 96.25 175 LYS A CA 1
ATOM 1401 C C . LYS A 1 175 ? -13.233 -8.967 2.930 1.00 96.25 175 LYS A C 1
ATOM 1403 O O . LYS A 1 175 ? -12.423 -9.669 2.332 1.00 96.25 175 LYS A O 1
ATOM 1408 N N . PHE A 1 176 ? -12.998 -7.706 3.290 1.00 97.06 176 PHE A N 1
ATOM 1409 C CA . PHE A 1 176 ? -11.693 -7.069 3.146 1.00 97.06 176 PHE A CA 1
ATOM 1410 C C . PHE A 1 176 ? -10.641 -7.782 4.004 1.00 97.06 176 PHE A C 1
ATOM 1412 O O . PHE A 1 176 ? -9.636 -8.247 3.474 1.00 97.06 176 PHE A O 1
ATOM 1419 N N . GLU A 1 177 ? -10.911 -7.970 5.298 1.00 98.00 177 GLU A N 1
ATOM 1420 C CA . GLU A 1 177 ? -9.986 -8.644 6.222 1.00 98.00 177 GLU A CA 1
ATOM 1421 C C . GLU A 1 177 ? -9.696 -10.087 5.789 1.00 98.00 177 GLU A C 1
ATOM 1423 O O . GLU A 1 177 ? -8.546 -10.527 5.787 1.00 98.00 177 GLU A O 1
ATOM 1428 N N . GLN A 1 178 ? -10.723 -10.819 5.344 1.00 97.69 178 GLN A N 1
ATOM 1429 C CA . GLN A 1 178 ? -10.553 -12.162 4.781 1.00 97.69 178 GLN A CA 1
ATOM 1430 C C . GLN A 1 178 ? -9.665 -12.145 3.531 1.00 97.69 178 GLN A C 1
ATOM 1432 O O . GLN A 1 178 ? -8.805 -13.011 3.367 1.00 97.69 178 GLN A O 1
ATOM 1437 N N . TYR A 1 179 ? -9.865 -11.171 2.641 1.00 97.75 179 TYR A N 1
ATOM 1438 C CA . TYR A 1 179 ? -9.062 -11.025 1.433 1.00 97.75 179 TYR A CA 1
ATOM 1439 C C . TYR A 1 179 ? -7.597 -10.697 1.760 1.00 97.75 179 TYR A C 1
ATOM 1441 O O . TYR A 1 179 ? -6.696 -11.330 1.208 1.00 97.75 179 TYR A O 1
ATOM 1449 N N . LEU A 1 180 ? -7.353 -9.798 2.717 1.00 98.25 180 LEU A N 1
ATOM 1450 C CA . LEU A 1 180 ? -6.017 -9.432 3.188 1.00 98.25 180 LEU A CA 1
ATOM 1451 C C . LEU A 1 180 ? -5.260 -10.636 3.782 1.00 98.25 180 LEU A C 1
ATOM 1453 O O . LEU A 1 180 ? -4.137 -10.929 3.364 1.00 98.25 180 LEU A O 1
ATOM 1457 N N . VAL A 1 181 ? -5.885 -11.402 4.685 1.00 98.12 181 VAL A N 1
ATOM 1458 C CA . VAL A 1 181 ? -5.276 -12.616 5.270 1.00 98.12 181 VAL A CA 1
ATOM 1459 C C . VAL A 1 181 ? -5.008 -13.691 4.210 1.00 98.12 181 VAL A C 1
ATOM 1461 O O . VAL A 1 181 ? -3.977 -14.379 4.250 1.00 98.12 181 VAL A O 1
ATOM 1464 N N . ASN A 1 182 ? -5.910 -13.832 3.235 1.00 97.94 182 ASN A N 1
ATOM 1465 C CA . ASN A 1 182 ? -5.725 -14.754 2.117 1.00 97.94 182 ASN A CA 1
ATOM 1466 C C . ASN A 1 182 ? -4.555 -14.334 1.221 1.00 97.94 182 ASN A C 1
ATOM 1468 O O . ASN A 1 182 ? -3.769 -15.196 0.828 1.00 97.94 182 ASN A O 1
ATOM 1472 N N . SER A 1 183 ? -4.398 -13.040 0.933 1.00 97.94 183 SER A N 1
ATOM 1473 C CA . SER A 1 183 ? -3.248 -12.532 0.178 1.00 97.94 183 SER A CA 1
ATOM 1474 C C . SER A 1 183 ? -1.938 -12.783 0.931 1.00 97.94 183 SER A C 1
ATOM 1476 O O . SER A 1 183 ? -0.992 -13.324 0.358 1.00 97.94 183 SER A O 1
ATOM 1478 N N . LEU A 1 184 ? -1.886 -12.530 2.245 1.00 97.94 184 LEU A N 1
ATOM 1479 C CA . LEU A 1 184 ? -0.709 -12.871 3.057 1.00 97.94 184 LEU A CA 1
ATOM 1480 C C . LEU A 1 184 ? -0.335 -14.357 2.921 1.00 97.94 184 LEU A C 1
ATOM 1482 O O . LEU A 1 184 ? 0.835 -14.690 2.736 1.00 97.94 184 LEU A O 1
ATOM 1486 N N . SER A 1 185 ? -1.327 -15.246 2.992 1.00 97.31 185 SER A N 1
ATOM 1487 C CA . SER A 1 185 ? -1.102 -16.695 3.032 1.00 97.31 185 SER A CA 1
ATOM 1488 C C . SER A 1 185 ? -0.786 -17.314 1.666 1.00 97.31 185 SER A C 1
ATOM 1490 O O . SER A 1 185 ? -0.021 -18.275 1.604 1.00 97.31 185 SER A O 1
ATOM 1492 N N . ASN A 1 186 ? -1.361 -16.787 0.582 1.00 97.56 186 ASN A N 1
ATOM 1493 C CA . ASN A 1 186 ? -1.289 -17.412 -0.742 1.00 97.56 186 ASN A CA 1
ATOM 1494 C C . ASN A 1 186 ? -0.244 -16.778 -1.663 1.00 97.56 186 ASN A C 1
ATOM 1496 O O . ASN A 1 186 ? 0.334 -17.482 -2.491 1.00 97.56 186 ASN A O 1
ATOM 1500 N N . ASP A 1 187 ? -0.006 -15.470 -1.546 1.00 96.88 187 ASP A N 1
ATOM 1501 C CA . ASP A 1 187 ? 0.892 -14.744 -2.449 1.00 96.88 187 ASP A CA 1
ATOM 1502 C C . ASP A 1 187 ? 1.769 -13.696 -1.760 1.00 96.88 187 ASP A C 1
ATOM 1504 O O . ASP A 1 187 ? 2.351 -12.841 -2.429 1.00 96.88 187 ASP A O 1
ATOM 1508 N N . ASN A 1 188 ? 1.914 -13.798 -0.433 1.00 96.62 188 ASN A N 1
ATOM 1509 C CA . ASN A 1 188 ? 2.741 -12.907 0.377 1.00 96.62 188 ASN A CA 1
ATOM 1510 C C . ASN A 1 188 ? 2.423 -11.426 0.095 1.00 96.62 188 ASN A C 1
ATOM 1512 O O . ASN A 1 188 ? 3.329 -10.640 -0.177 1.00 96.62 188 ASN A O 1
ATOM 1516 N N . LEU A 1 189 ? 1.131 -11.078 0.163 1.00 97.81 189 LEU A N 1
ATOM 1517 C CA . LEU A 1 189 ? 0.568 -9.728 -0.022 1.00 97.81 189 LEU A CA 1
ATOM 1518 C C . LEU A 1 189 ? 0.541 -9.219 -1.475 1.00 97.81 189 LEU A C 1
ATOM 1520 O O . LEU A 1 189 ? 0.155 -8.076 -1.734 1.00 97.81 189 LEU A O 1
ATOM 1524 N N . GLY A 1 190 ? 0.921 -10.060 -2.439 1.00 97.38 190 GLY A N 1
ATOM 1525 C CA . GLY A 1 190 ? 0.998 -9.684 -3.846 1.00 97.38 190 GLY A CA 1
ATOM 1526 C C . GLY A 1 190 ? -0.332 -9.183 -4.403 1.00 97.38 190 GLY A C 1
ATOM 1527 O O . GLY A 1 190 ? -0.360 -8.137 -5.051 1.00 97.38 190 GLY A O 1
ATOM 1528 N N . SER A 1 191 ? -1.430 -9.898 -4.146 1.00 96.81 191 SER A N 1
ATOM 1529 C CA . SER A 1 191 ? -2.748 -9.513 -4.659 1.00 96.81 191 SER A CA 1
ATOM 1530 C C . SER A 1 191 ? -3.355 -8.328 -3.923 1.00 96.81 191 SER A C 1
ATOM 1532 O O . SER A 1 191 ? -3.935 -7.475 -4.587 1.00 96.81 191 SER A O 1
ATOM 1534 N N . ILE A 1 192 ? -3.212 -8.198 -2.600 1.00 96.88 192 ILE A N 1
ATOM 1535 C CA . ILE A 1 192 ? -3.726 -7.006 -1.908 1.00 96.88 192 ILE A CA 1
ATOM 1536 C C . ILE A 1 192 ? -3.002 -5.732 -2.359 1.00 96.88 192 ILE A C 1
ATOM 1538 O O . ILE A 1 192 ? -3.653 -4.704 -2.548 1.00 96.88 192 ILE A O 1
ATOM 1542 N N . SER A 1 193 ? -1.693 -5.800 -2.625 1.00 97.56 193 SER A N 1
ATOM 1543 C CA . SER A 1 193 ? -0.934 -4.625 -3.065 1.00 97.56 193 SER A CA 1
ATOM 1544 C C . SER A 1 193 ? -1.429 -4.056 -4.404 1.00 97.56 193 SER A C 1
ATOM 1546 O O . SER A 1 193 ? -1.509 -2.840 -4.587 1.00 97.56 193 SER A O 1
ATOM 1548 N N . ILE A 1 194 ? -1.886 -4.924 -5.314 1.00 97.00 194 ILE A N 1
ATOM 1549 C CA . ILE A 1 194 ? -2.498 -4.516 -6.588 1.00 97.00 194 ILE A CA 1
ATOM 1550 C C . ILE A 1 194 ? -3.760 -3.662 -6.372 1.00 97.00 194 ILE A C 1
ATOM 1552 O O . ILE A 1 194 ? -4.018 -2.741 -7.147 1.00 97.00 194 ILE A O 1
ATOM 1556 N N . PHE A 1 195 ? -4.546 -3.938 -5.329 1.00 94.00 195 PHE A N 1
ATOM 1557 C CA . PHE A 1 195 ? -5.797 -3.222 -5.064 1.00 94.00 195 PHE A CA 1
ATOM 1558 C C . PHE A 1 195 ? -5.602 -1.993 -4.179 1.00 94.00 195 PHE A C 1
ATOM 1560 O O . PHE A 1 195 ? -6.083 -0.919 -4.534 1.00 94.00 195 PHE A O 1
ATOM 1567 N N . LEU A 1 196 ? -4.887 -2.127 -3.060 1.00 92.50 196 LEU A N 1
ATOM 1568 C CA . LEU A 1 196 ? -4.711 -1.023 -2.114 1.00 92.50 196 LEU A CA 1
ATOM 1569 C C . LEU A 1 196 ? -3.666 -0.020 -2.588 1.00 92.50 196 LEU A C 1
ATOM 1571 O O . LEU A 1 196 ? -3.928 1.178 -2.624 1.00 92.50 196 LEU A O 1
ATOM 1575 N N . GLN A 1 197 ? -2.500 -0.515 -2.998 1.00 95.31 197 GLN A N 1
ATOM 1576 C CA . GLN A 1 197 ? -1.363 0.331 -3.360 1.00 95.31 197 GLN A CA 1
ATOM 1577 C C . GLN A 1 197 ? -1.295 0.613 -4.861 1.00 95.31 197 GLN A C 1
ATOM 1579 O O . GLN A 1 197 ? -0.540 1.480 -5.291 1.00 95.31 197 GLN A O 1
ATOM 1584 N N . ARG A 1 198 ? -2.099 -0.093 -5.673 1.00 96.25 198 ARG A N 1
ATOM 1585 C CA . ARG A 1 198 ? -2.064 -0.018 -7.145 1.00 96.25 198 ARG A CA 1
ATOM 1586 C C . ARG A 1 198 ? -0.663 -0.306 -7.679 1.00 96.25 198 ARG A C 1
ATOM 1588 O O . ARG A 1 198 ? -0.231 0.266 -8.680 1.00 96.25 198 ARG A O 1
ATOM 1595 N N . GLU A 1 199 ? 0.033 -1.220 -7.004 1.00 97.25 199 GLU A N 1
ATOM 1596 C CA . GLU A 1 199 ? 1.405 -1.590 -7.312 1.00 97.25 199 GLU A CA 1
ATOM 1597 C C . GLU A 1 199 ? 1.617 -3.103 -7.264 1.00 97.25 199 GLU A C 1
ATOM 1599 O O . GLU A 1 199 ? 1.104 -3.826 -6.413 1.00 97.25 199 GLU A O 1
ATOM 1604 N N . SER A 1 200 ? 2.422 -3.604 -8.199 1.00 98.06 200 SER A N 1
ATOM 1605 C CA . SER A 1 200 ? 2.836 -5.005 -8.228 1.00 98.06 200 SER A CA 1
ATOM 1606 C C . SER A 1 200 ? 4.114 -5.217 -7.415 1.00 98.06 200 SER A C 1
ATOM 1608 O O . SER A 1 200 ? 5.200 -4.807 -7.833 1.00 98.06 200 SER A O 1
ATOM 1610 N N . MET A 1 201 ? 4.008 -5.939 -6.293 1.00 97.81 201 MET A N 1
ATOM 1611 C CA . MET A 1 201 ? 5.162 -6.320 -5.460 1.00 97.81 201 MET A CA 1
ATOM 1612 C C . MET A 1 201 ? 6.250 -7.068 -6.243 1.00 97.81 201 MET A C 1
ATOM 1614 O O . MET A 1 201 ? 7.437 -6.809 -6.066 1.00 97.81 201 MET A O 1
ATOM 1618 N N . GLU A 1 202 ? 5.864 -7.971 -7.145 1.00 97.31 202 GLU A N 1
ATOM 1619 C CA . GLU A 1 202 ? 6.810 -8.747 -7.959 1.00 97.31 202 GLU A CA 1
ATOM 1620 C C . GLU A 1 202 ? 7.692 -7.844 -8.836 1.00 97.31 202 GLU A C 1
ATOM 1622 O O . GLU A 1 202 ? 8.912 -8.027 -8.931 1.00 97.31 202 GLU A O 1
ATOM 1627 N N . ILE A 1 203 ? 7.073 -6.848 -9.470 1.00 98.19 203 ILE A N 1
ATOM 1628 C CA . ILE A 1 203 ? 7.761 -5.907 -10.354 1.00 98.19 203 ILE A CA 1
ATOM 1629 C C . ILE A 1 203 ? 8.622 -4.959 -9.531 1.00 98.19 203 ILE A C 1
ATOM 1631 O O . ILE A 1 203 ? 9.792 -4.759 -9.860 1.00 98.19 203 ILE A O 1
ATOM 1635 N N . PHE A 1 204 ? 8.080 -4.447 -8.428 1.00 97.81 204 PHE A N 1
ATOM 1636 C CA . PHE A 1 204 ? 8.819 -3.635 -7.472 1.00 97.81 204 PHE A CA 1
ATOM 1637 C C . PHE A 1 204 ? 10.112 -4.316 -7.002 1.00 97.81 204 PHE A C 1
ATOM 1639 O O . PHE A 1 204 ? 11.200 -3.757 -7.157 1.00 97.81 204 PHE A O 1
ATOM 1646 N N . PHE A 1 205 ? 10.030 -5.555 -6.504 1.00 96.94 205 PHE A N 1
ATOM 1647 C CA . PHE A 1 205 ? 11.209 -6.287 -6.034 1.00 96.94 205 PHE A CA 1
ATOM 1648 C C . PHE A 1 205 ? 12.183 -6.628 -7.161 1.00 96.94 205 PHE A C 1
ATOM 1650 O O . PHE A 1 205 ? 13.398 -6.626 -6.944 1.00 96.94 205 PHE A O 1
ATOM 1657 N N . SER A 1 206 ? 11.682 -6.878 -8.374 1.00 97.25 206 SER A N 1
ATOM 1658 C CA . SER A 1 206 ? 12.539 -7.083 -9.544 1.00 97.25 206 SER A CA 1
ATOM 1659 C C . SER A 1 206 ? 13.385 -5.845 -9.837 1.00 97.25 206 SER A C 1
ATOM 1661 O O . SER A 1 206 ? 14.602 -5.968 -9.981 1.00 97.25 206 SER A O 1
ATOM 1663 N N . PHE A 1 207 ? 12.775 -4.657 -9.834 1.00 96.94 207 PHE A N 1
ATOM 1664 C CA . PHE A 1 207 ? 13.500 -3.402 -10.016 1.00 96.94 207 PHE A CA 1
ATOM 1665 C C . PHE A 1 207 ? 14.429 -3.076 -8.851 1.00 96.94 207 PHE A C 1
ATOM 1667 O O . PHE A 1 207 ? 15.560 -2.663 -9.098 1.00 96.94 207 PHE A O 1
ATOM 1674 N N . ASN A 1 208 ? 14.019 -3.321 -7.602 1.00 94.62 208 ASN A N 1
ATOM 1675 C CA . ASN A 1 208 ? 14.908 -3.139 -6.455 1.00 94.62 208 ASN A CA 1
ATOM 1676 C C . ASN A 1 208 ? 16.186 -3.985 -6.597 1.00 94.62 208 ASN A C 1
ATOM 1678 O O . ASN A 1 208 ? 17.294 -3.473 -6.446 1.00 94.62 208 ASN A O 1
ATOM 1682 N N . ARG A 1 209 ? 16.041 -5.259 -6.981 1.00 94.81 209 ARG A N 1
ATOM 1683 C CA . ARG A 1 209 ? 17.176 -6.156 -7.227 1.00 94.81 209 ARG A CA 1
ATOM 1684 C C . ARG A 1 209 ? 18.068 -5.663 -8.369 1.00 94.81 209 ARG A C 1
ATOM 1686 O O . ARG A 1 209 ? 19.287 -5.696 -8.230 1.00 94.81 209 ARG A O 1
ATOM 1693 N N . TRP A 1 210 ? 17.491 -5.202 -9.480 1.00 94.62 210 TRP A N 1
ATOM 1694 C CA . TRP A 1 210 ? 18.272 -4.672 -10.604 1.00 94.62 210 TRP A CA 1
ATOM 1695 C C . TRP A 1 210 ? 19.007 -3.373 -10.249 1.00 94.62 210 TRP A C 1
ATOM 1697 O O . TRP A 1 210 ? 20.152 -3.194 -10.660 1.00 94.62 210 TRP A O 1
ATOM 1707 N N . GLU A 1 211 ? 18.398 -2.483 -9.460 1.00 92.62 211 GLU A N 1
ATOM 1708 C CA . GLU A 1 211 ? 19.068 -1.283 -8.940 1.00 92.62 211 GLU A CA 1
ATOM 1709 C C . GLU A 1 211 ? 20.256 -1.646 -8.038 1.00 92.62 211 GLU A C 1
ATOM 1711 O O . GLU A 1 211 ? 21.334 -1.062 -8.169 1.00 92.62 211 GLU A O 1
ATOM 1716 N N . GLU A 1 212 ? 20.086 -2.611 -7.131 1.00 91.75 212 GLU A N 1
ATOM 1717 C CA . GLU A 1 212 ? 21.173 -3.095 -6.275 1.00 91.75 212 GLU A CA 1
ATOM 1718 C C . GLU A 1 212 ? 22.309 -3.730 -7.077 1.00 91.75 212 GLU A C 1
ATOM 1720 O O . GLU A 1 212 ? 23.481 -3.486 -6.789 1.00 91.75 212 GLU A O 1
ATOM 1725 N N . GLU A 1 213 ? 21.970 -4.540 -8.077 1.00 91.56 213 GLU A N 1
ATOM 1726 C CA . GLU A 1 213 ? 22.934 -5.172 -8.972 1.00 91.56 213 GLU A CA 1
ATOM 1727 C C . GLU A 1 213 ? 23.735 -4.131 -9.756 1.00 91.56 213 GLU A C 1
ATOM 1729 O O . GLU A 1 213 ? 24.965 -4.183 -9.759 1.00 91.56 213 GLU A O 1
ATOM 1734 N N . TYR A 1 214 ? 23.056 -3.125 -10.315 1.00 90.81 214 TYR A N 1
ATOM 1735 C CA . TYR A 1 214 ? 23.709 -1.998 -10.973 1.00 90.81 214 TYR A CA 1
ATOM 1736 C C . TYR A 1 214 ? 24.673 -1.273 -10.024 1.00 90.81 214 TYR A C 1
ATOM 1738 O O . TYR A 1 214 ? 25.839 -1.096 -10.364 1.00 90.81 214 TYR A O 1
ATOM 1746 N N . ARG A 1 215 ? 24.229 -0.918 -8.808 1.00 88.69 215 ARG A N 1
ATOM 1747 C CA . ARG A 1 215 ? 25.066 -0.211 -7.818 1.00 88.69 215 ARG A CA 1
ATOM 1748 C C . ARG A 1 215 ? 26.295 -1.013 -7.390 1.00 88.69 215 ARG A C 1
ATOM 1750 O O . ARG A 1 215 ? 27.330 -0.422 -7.092 1.00 88.69 215 ARG A O 1
ATOM 1757 N N . LYS A 1 216 ? 26.186 -2.343 -7.325 1.00 87.94 216 LYS A N 1
ATOM 1758 C CA . LYS A 1 216 ? 27.303 -3.240 -6.984 1.00 87.94 216 LYS A CA 1
ATOM 1759 C C . LYS A 1 216 ? 28.266 -3.423 -8.157 1.00 87.94 216 LYS A C 1
ATOM 1761 O O . LYS A 1 216 ? 29.466 -3.563 -7.932 1.00 87.94 216 LYS A O 1
ATOM 1766 N N . ASN A 1 217 ? 27.757 -3.436 -9.388 1.00 78.12 217 ASN A N 1
ATOM 1767 C CA . ASN A 1 217 ? 28.532 -3.727 -10.588 1.00 78.12 217 ASN A CA 1
ATOM 1768 C C . ASN A 1 217 ? 28.089 -2.853 -11.777 1.00 78.12 217 ASN A C 1
ATOM 1770 O O . ASN A 1 217 ? 27.403 -3.309 -12.6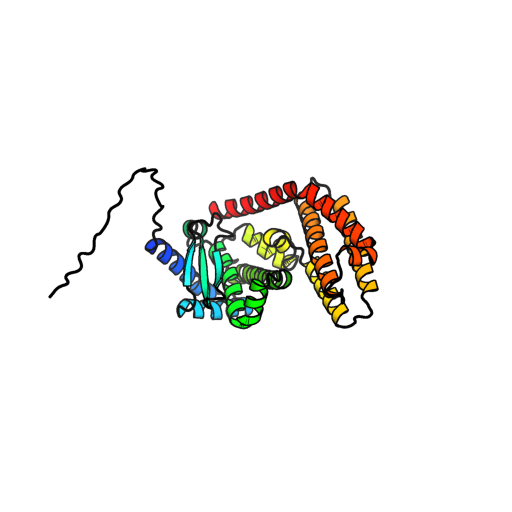94 1.00 78.12 217 ASN A O 1
ATOM 1774 N N . ASN A 1 218 ? 28.541 -1.591 -11.786 1.00 69.69 218 ASN A N 1
ATOM 1775 C CA . ASN A 1 218 ? 28.210 -0.589 -12.814 1.00 69.69 218 ASN A CA 1
ATOM 1776 C C . ASN A 1 218 ? 28.467 -1.055 -14.267 1.00 69.69 218 ASN A C 1
ATOM 1778 O O . ASN A 1 218 ? 27.924 -0.466 -15.201 1.00 69.69 218 ASN A O 1
ATOM 1782 N N . ALA A 1 219 ? 29.283 -2.096 -14.481 1.00 62.66 219 ALA A N 1
ATOM 1783 C CA . ALA A 1 219 ? 29.611 -2.631 -15.803 1.00 62.66 219 ALA A CA 1
ATOM 1784 C C . ALA A 1 219 ? 28.445 -3.372 -16.496 1.00 62.66 219 ALA A C 1
ATOM 1786 O O . ALA A 1 219 ? 28.554 -3.705 -17.674 1.00 62.66 219 ALA A O 1
ATOM 1787 N N . GLU A 1 220 ? 27.325 -3.627 -15.808 1.00 81.88 220 GLU A N 1
ATOM 1788 C CA . GLU A 1 220 ? 26.228 -4.458 -16.333 1.00 81.88 220 GLU A CA 1
ATOM 1789 C C . GLU A 1 220 ? 24.991 -3.674 -16.802 1.00 81.88 220 GLU A C 1
ATOM 1791 O O . GLU A 1 220 ? 23.964 -4.281 -17.116 1.00 81.88 220 GLU A O 1
ATOM 1796 N N . LYS A 1 221 ? 25.080 -2.339 -16.910 1.00 86.19 221 LYS A N 1
ATOM 1797 C CA . LYS A 1 221 ? 23.947 -1.469 -17.281 1.00 86.19 221 LYS A CA 1
ATOM 1798 C C . LYS A 1 221 ? 23.207 -1.943 -18.534 1.00 86.19 221 LYS A C 1
ATOM 1800 O O . LYS A 1 221 ? 22.005 -2.177 -18.475 1.00 86.19 221 LYS A O 1
ATOM 1805 N N . ASP A 1 222 ? 23.908 -2.151 -19.647 1.00 88.69 222 ASP A N 1
ATOM 1806 C CA . ASP A 1 222 ? 23.262 -2.530 -20.913 1.00 88.69 222 ASP A CA 1
ATOM 1807 C C . ASP A 1 222 ? 22.617 -3.919 -20.855 1.00 88.69 222 ASP A C 1
ATOM 1809 O O . ASP A 1 222 ? 21.605 -4.176 -21.507 1.00 88.69 222 ASP A O 1
ATOM 1813 N N . ARG A 1 223 ? 23.182 -4.831 -20.056 1.00 92.81 223 ARG A N 1
ATOM 1814 C CA . ARG A 1 223 ? 22.585 -6.148 -19.818 1.00 92.81 223 ARG A CA 1
ATOM 1815 C C . ARG A 1 223 ? 21.278 -6.004 -19.039 1.00 92.81 223 ARG A C 1
ATOM 1817 O O . ARG A 1 223 ? 20.291 -6.619 -19.422 1.00 92.81 223 ARG A O 1
ATOM 1824 N N . LEU A 1 224 ? 21.263 -5.182 -17.988 1.00 93.94 224 LEU A N 1
ATOM 1825 C CA . LEU A 1 224 ? 20.057 -4.905 -17.203 1.00 93.94 224 LEU A CA 1
ATOM 1826 C C . LEU A 1 224 ? 18.981 -4.209 -18.039 1.00 93.94 224 LEU A C 1
ATOM 1828 O O . LEU A 1 224 ? 17.821 -4.601 -17.969 1.00 93.94 224 LEU A O 1
ATOM 1832 N N . VAL A 1 225 ? 19.360 -3.247 -18.884 1.00 93.25 225 VAL A N 1
ATOM 1833 C CA . VAL A 1 225 ? 18.420 -2.593 -19.805 1.00 93.25 225 VAL A CA 1
ATOM 1834 C C . VAL A 1 225 ? 17.788 -3.605 -20.765 1.00 93.25 225 VAL A C 1
ATOM 1836 O O . VAL A 1 225 ? 16.574 -3.578 -20.942 1.00 93.25 225 VAL A O 1
ATOM 1839 N N . ARG A 1 226 ? 18.559 -4.552 -21.324 1.00 94.19 226 ARG A N 1
ATOM 1840 C CA . ARG A 1 226 ? 17.988 -5.646 -22.135 1.00 94.19 226 ARG A CA 1
ATOM 1841 C C . ARG A 1 226 ? 16.996 -6.499 -21.339 1.00 94.19 226 ARG A C 1
ATOM 1843 O O . ARG A 1 226 ? 15.886 -6.714 -21.806 1.00 94.19 226 ARG A O 1
ATOM 1850 N N . THR A 1 227 ? 17.343 -6.898 -20.115 1.00 95.94 227 THR A N 1
ATOM 1851 C CA . THR A 1 227 ? 16.434 -7.653 -19.231 1.00 95.94 227 THR A CA 1
ATOM 1852 C C . THR A 1 227 ? 15.129 -6.900 -18.948 1.00 95.94 227 THR A C 1
ATOM 1854 O O . THR A 1 227 ? 14.057 -7.511 -18.903 1.00 95.94 227 THR A O 1
ATOM 1857 N N . ILE A 1 228 ? 15.206 -5.580 -18.756 1.00 96.62 228 ILE A N 1
ATOM 1858 C CA . ILE A 1 228 ? 14.040 -4.709 -18.574 1.00 96.62 228 ILE A CA 1
ATOM 1859 C C . ILE A 1 228 ? 13.184 -4.732 -19.846 1.00 96.62 228 ILE A C 1
ATOM 1861 O O . ILE A 1 228 ? 11.999 -5.045 -19.757 1.00 96.62 228 ILE A O 1
ATOM 1865 N N . ILE A 1 229 ? 13.769 -4.500 -21.025 1.00 96.94 229 ILE A N 1
ATOM 1866 C CA . ILE A 1 229 ? 13.044 -4.531 -22.309 1.00 96.94 229 ILE A CA 1
ATOM 1867 C C . ILE A 1 229 ? 12.343 -5.884 -22.521 1.00 96.94 229 ILE A C 1
ATOM 1869 O O . ILE A 1 229 ? 11.147 -5.916 -22.819 1.00 96.94 229 ILE A O 1
ATOM 1873 N N . ASP A 1 230 ? 13.043 -6.998 -22.298 1.00 97.81 230 ASP A N 1
ATOM 1874 C CA . ASP A 1 230 ? 12.491 -8.350 -22.457 1.00 97.81 230 ASP A CA 1
ATOM 1875 C C . ASP A 1 230 ? 11.352 -8.628 -21.463 1.00 97.81 230 ASP A C 1
ATOM 1877 O O . ASP A 1 230 ? 10.375 -9.317 -21.766 1.00 97.81 230 ASP A O 1
ATOM 1881 N N . THR A 1 231 ? 11.456 -8.103 -20.241 1.00 98.25 231 THR A N 1
ATOM 1882 C CA . THR A 1 231 ? 10.408 -8.258 -19.225 1.00 98.25 231 THR A CA 1
ATOM 1883 C C . THR A 1 231 ? 9.179 -7.428 -19.567 1.00 98.25 231 THR A C 1
ATOM 1885 O O . THR A 1 231 ? 8.070 -7.955 -19.523 1.00 98.25 231 THR A O 1
ATOM 1888 N N . GLY A 1 232 ? 9.360 -6.171 -19.968 1.00 98.31 232 GLY A N 1
ATOM 1889 C CA . GLY A 1 232 ? 8.252 -5.314 -20.373 1.00 98.31 232 GLY A CA 1
ATOM 1890 C C . GLY A 1 232 ? 7.536 -5.821 -21.624 1.00 98.31 232 GLY A C 1
ATOM 1891 O O . GLY A 1 232 ? 6.309 -5.821 -21.657 1.00 98.31 232 GLY A O 1
ATOM 1892 N N . SER A 1 233 ? 8.277 -6.350 -22.601 1.00 98.25 233 SER A N 1
ATOM 1893 C CA . SER A 1 233 ? 7.695 -6.948 -23.812 1.00 98.25 233 SER A CA 1
ATOM 1894 C C . SER A 1 233 ? 6.790 -8.136 -23.472 1.00 98.25 233 SER A C 1
ATOM 1896 O O . SER A 1 233 ? 5.650 -8.197 -23.924 1.00 98.25 233 SER A O 1
ATOM 1898 N N . ARG A 1 234 ? 7.232 -9.028 -22.574 1.00 98.38 234 ARG A N 1
ATOM 1899 C CA . ARG A 1 234 ? 6.401 -10.144 -22.088 1.00 98.38 234 ARG A CA 1
ATOM 1900 C C . ARG A 1 234 ? 5.174 -9.681 -21.302 1.00 98.38 234 ARG A C 1
ATOM 1902 O O . ARG A 1 234 ? 4.129 -10.323 -21.374 1.00 98.38 234 ARG A O 1
ATOM 1909 N N . LEU A 1 235 ? 5.281 -8.591 -20.538 1.00 98.38 235 LEU A N 1
ATOM 1910 C CA . LEU A 1 235 ? 4.126 -8.017 -19.842 1.00 98.38 235 LEU A CA 1
ATOM 1911 C C . LEU A 1 235 ? 3.103 -7.443 -20.832 1.00 98.38 235 LEU A C 1
ATOM 1913 O O . LEU A 1 235 ? 1.909 -7.652 -20.632 1.00 98.38 235 LEU A O 1
ATOM 1917 N N . LEU A 1 236 ? 3.551 -6.778 -21.904 1.00 98.44 236 LEU A N 1
ATOM 1918 C CA . LEU A 1 236 ? 2.675 -6.284 -22.973 1.00 98.44 236 LEU A CA 1
ATOM 1919 C C . LEU A 1 236 ? 1.969 -7.429 -23.704 1.00 98.44 236 LEU A C 1
ATOM 1921 O O . LEU A 1 236 ? 0.754 -7.383 -23.887 1.00 98.44 236 LEU A O 1
ATOM 1925 N N . GLU A 1 237 ? 2.709 -8.476 -24.076 1.00 97.88 237 GLU A N 1
ATOM 1926 C CA . GLU A 1 237 ? 2.140 -9.679 -24.694 1.00 97.88 237 GLU A CA 1
ATOM 1927 C C . GLU A 1 237 ? 1.090 -10.326 -23.788 1.00 97.88 237 GLU A C 1
ATOM 1929 O O . GLU A 1 237 ? -0.008 -10.654 -24.238 1.00 97.88 237 GLU A O 1
ATOM 1934 N N . ARG A 1 238 ? 1.400 -10.464 -22.492 1.00 96.69 238 ARG A N 1
ATOM 1935 C CA . ARG A 1 238 ? 0.461 -11.005 -21.507 1.00 96.69 238 ARG A CA 1
ATOM 1936 C C . ARG A 1 238 ? -0.789 -10.142 -21.405 1.00 96.69 238 ARG A C 1
ATOM 1938 O O . ARG A 1 238 ? -1.876 -10.700 -21.417 1.00 96.69 238 ARG A O 1
ATOM 1945 N N . TYR A 1 239 ? -0.648 -8.820 -21.326 1.00 97.94 239 TYR A N 1
ATOM 1946 C CA . TYR A 1 239 ? -1.785 -7.901 -21.272 1.00 97.94 239 TYR A CA 1
ATOM 1947 C C . TYR A 1 239 ? -2.690 -8.045 -22.500 1.00 97.94 239 TYR A C 1
ATOM 1949 O O . TYR A 1 239 ? -3.896 -8.211 -22.352 1.00 97.94 239 TYR A O 1
ATOM 1957 N N . GLY A 1 240 ? -2.109 -8.081 -23.704 1.00 97.19 240 GLY A N 1
ATOM 1958 C CA . GLY A 1 240 ? -2.857 -8.272 -24.951 1.00 97.19 240 GLY A CA 1
ATOM 1959 C C . GLY A 1 240 ? -3.542 -9.639 -25.084 1.00 97.19 240 GLY A C 1
ATOM 1960 O O . GLY A 1 240 ? -4.439 -9.787 -25.911 1.00 97.19 240 GLY A O 1
ATOM 1961 N N . ALA A 1 241 ? -3.138 -10.628 -24.283 1.00 97.31 241 ALA A N 1
ATOM 1962 C CA . ALA A 1 241 ? -3.729 -11.964 -24.250 1.00 97.31 241 ALA A CA 1
ATOM 1963 C C . ALA A 1 241 ? -4.790 -12.148 -23.149 1.00 97.31 241 ALA A C 1
ATOM 1965 O O . ALA A 1 241 ? -5.449 -13.190 -23.119 1.00 97.31 241 ALA A O 1
ATOM 1966 N N . VAL A 1 242 ? -4.952 -11.185 -22.231 1.00 97.62 242 VAL A N 1
ATOM 1967 C CA . VAL A 1 242 ? -5.989 -11.251 -21.193 1.00 97.62 242 VAL A CA 1
ATOM 1968 C C . VAL A 1 242 ? -7.343 -10.929 -21.812 1.00 97.62 242 VAL A C 1
ATOM 1970 O O . VAL A 1 242 ? -7.502 -9.910 -22.476 1.00 97.62 242 VAL A O 1
ATOM 1973 N N . ASP A 1 243 ? -8.325 -11.794 -21.564 1.00 96.56 243 ASP A N 1
ATOM 1974 C CA . ASP A 1 243 ? -9.719 -11.534 -21.914 1.00 96.56 243 ASP A CA 1
ATOM 1975 C C . ASP A 1 243 ? -10.247 -10.347 -21.085 1.00 96.56 243 ASP A C 1
ATOM 1977 O O . ASP A 1 243 ? -10.325 -10.474 -19.858 1.00 96.56 243 ASP A O 1
ATOM 1981 N N . PRO A 1 244 ? -10.642 -9.219 -21.709 1.00 95.44 244 PRO A N 1
ATOM 1982 C CA . PRO A 1 244 ? -11.160 -8.058 -20.986 1.00 95.44 244 PRO A CA 1
ATOM 1983 C C . PRO A 1 244 ? -12.429 -8.338 -20.171 1.00 95.44 244 PRO A C 1
ATOM 1985 O O . PRO A 1 244 ? -12.743 -7.574 -19.265 1.00 95.44 244 PRO A O 1
ATOM 1988 N N . SER A 1 245 ? -13.160 -9.421 -20.464 1.00 95.31 245 SER A N 1
ATOM 1989 C CA . SER A 1 245 ? -14.316 -9.842 -19.661 1.00 95.31 245 SER A CA 1
ATOM 1990 C C . SER A 1 245 ? -13.928 -10.468 -18.314 1.00 95.31 245 SER A C 1
ATOM 1992 O O . SER A 1 245 ? -14.754 -10.548 -17.405 1.00 95.31 245 SER A O 1
ATOM 1994 N N . ASN A 1 246 ? -12.666 -10.878 -18.150 1.00 97.12 246 ASN A N 1
ATOM 1995 C CA . ASN A 1 246 ? -12.103 -11.251 -16.858 1.00 97.12 246 ASN A CA 1
ATOM 1996 C C . ASN A 1 246 ? -11.523 -10.006 -16.172 1.00 97.12 246 ASN A C 1
ATOM 1998 O O . ASN A 1 246 ? -10.314 -9.770 -16.195 1.00 97.12 246 ASN A O 1
ATOM 2002 N N . GLU A 1 247 ? -12.401 -9.213 -15.556 1.00 95.50 247 GLU A N 1
ATOM 2003 C CA . GLU A 1 247 ? -12.066 -7.901 -14.986 1.00 95.50 247 GLU A CA 1
ATOM 2004 C C . GLU A 1 247 ? -10.903 -7.951 -13.980 1.00 95.50 247 GLU A C 1
ATOM 2006 O O . GLU A 1 247 ? -10.020 -7.097 -14.028 1.00 95.50 247 GLU A O 1
ATOM 2011 N N . ILE A 1 248 ? -10.841 -8.987 -13.129 1.00 95.38 248 ILE A N 1
ATOM 2012 C CA . ILE A 1 248 ? -9.755 -9.171 -12.147 1.00 95.38 248 ILE A CA 1
ATOM 2013 C C . ILE A 1 248 ? -8.410 -9.336 -12.860 1.00 95.38 248 ILE A C 1
ATOM 2015 O O . ILE A 1 248 ? -7.444 -8.642 -12.545 1.00 95.38 248 ILE A O 1
ATOM 2019 N N . ALA A 1 249 ? -8.330 -10.269 -13.815 1.00 96.69 249 ALA A N 1
ATOM 2020 C CA . ALA A 1 249 ? -7.085 -10.537 -14.530 1.00 96.69 249 ALA A CA 1
ATOM 2021 C C . ALA A 1 249 ? -6.670 -9.344 -15.401 1.00 96.69 249 ALA A C 1
ATOM 2023 O O . ALA A 1 249 ? -5.478 -9.061 -15.532 1.00 96.69 249 ALA A O 1
ATOM 2024 N N . TYR A 1 250 ? -7.649 -8.641 -15.978 1.00 97.69 250 TYR A N 1
ATOM 2025 C CA . TYR A 1 250 ? -7.414 -7.462 -16.801 1.00 97.69 250 TYR A CA 1
ATOM 2026 C C . TYR A 1 250 ? -6.871 -6.303 -15.961 1.00 97.69 250 TYR A C 1
ATOM 2028 O O . TYR A 1 250 ? -5.877 -5.678 -16.335 1.00 97.69 250 TYR A O 1
ATOM 2036 N N . TYR A 1 251 ? -7.447 -6.080 -14.779 1.00 98.12 251 TYR A N 1
ATOM 2037 C CA . TYR A 1 251 ? -6.960 -5.102 -13.812 1.00 98.12 251 TYR A CA 1
ATOM 2038 C C . TYR A 1 251 ? -5.562 -5.443 -13.272 1.00 98.12 251 TYR A C 1
ATOM 2040 O O . TYR A 1 251 ? -4.682 -4.583 -13.297 1.00 98.12 251 TYR A O 1
ATOM 2048 N N . ASP A 1 252 ? -5.299 -6.691 -12.863 1.00 97.69 252 ASP A N 1
ATOM 2049 C CA . ASP A 1 252 ? -3.958 -7.121 -12.418 1.00 97.69 252 ASP A CA 1
ATOM 2050 C C . ASP A 1 252 ? -2.895 -6.870 -13.500 1.00 97.69 252 ASP A C 1
ATOM 2052 O O . ASP A 1 252 ? -1.840 -6.289 -13.226 1.00 97.69 252 ASP A O 1
ATOM 2056 N N . ALA A 1 253 ? -3.181 -7.240 -14.752 1.00 98.06 253 ALA A N 1
ATOM 2057 C CA . ALA A 1 253 ? -2.262 -7.019 -15.863 1.00 98.06 253 ALA A CA 1
ATOM 2058 C C . ALA A 1 253 ? -2.015 -5.519 -16.127 1.00 98.06 253 ALA A C 1
ATOM 2060 O O . ALA A 1 253 ? -0.870 -5.118 -16.363 1.00 98.06 253 ALA A O 1
ATOM 2061 N N . PHE A 1 254 ? -3.052 -4.682 -16.029 1.00 98.44 254 PHE A N 1
ATOM 2062 C CA . PHE A 1 254 ? -2.938 -3.227 -16.159 1.00 98.44 254 PHE A CA 1
ATOM 2063 C C . PHE A 1 254 ? -2.059 -2.600 -15.070 1.00 98.44 254 PHE A C 1
ATOM 2065 O O . PHE A 1 254 ? -1.156 -1.804 -15.361 1.00 98.44 254 PHE A O 1
ATOM 2072 N N . ILE A 1 255 ? -2.283 -2.976 -13.808 1.00 98.44 255 ILE A N 1
ATOM 2073 C CA . ILE A 1 255 ? -1.504 -2.467 -12.675 1.00 98.44 255 ILE A CA 1
ATOM 2074 C C . ILE A 1 255 ? -0.045 -2.910 -12.777 1.00 98.44 255 ILE A C 1
ATOM 2076 O O . ILE A 1 255 ? 0.864 -2.114 -12.527 1.00 98.44 255 ILE A O 1
ATOM 2080 N N . ARG A 1 256 ? 0.213 -4.142 -13.225 1.00 98.31 256 ARG A N 1
ATOM 2081 C CA . ARG A 1 256 ? 1.571 -4.633 -13.490 1.00 98.31 256 ARG A CA 1
ATOM 2082 C C . ARG A 1 256 ? 2.298 -3.789 -14.534 1.00 98.31 256 ARG A C 1
ATOM 2084 O O . ARG A 1 256 ? 3.421 -3.362 -14.275 1.00 98.31 256 ARG A O 1
ATOM 2091 N N . LEU A 1 257 ? 1.673 -3.485 -15.673 1.00 98.25 257 LEU A N 1
ATOM 2092 C CA . LEU A 1 257 ? 2.269 -2.599 -16.684 1.00 98.25 257 LEU A CA 1
ATOM 2093 C C . LEU A 1 257 ? 2.535 -1.192 -16.137 1.00 98.25 257 LEU A C 1
ATOM 2095 O O . LEU A 1 257 ? 3.609 -0.627 -16.360 1.00 98.25 257 LEU A O 1
ATOM 2099 N N . SER A 1 258 ? 1.589 -0.650 -15.372 1.00 97.50 258 SER A N 1
ATOM 2100 C CA . SER A 1 258 ? 1.717 0.678 -14.768 1.00 97.50 258 SER A CA 1
ATOM 2101 C C . SER A 1 258 ? 2.875 0.746 -13.769 1.00 97.50 258 SER A C 1
ATOM 2103 O O . SER A 1 258 ? 3.714 1.648 -13.840 1.00 97.50 258 SER A O 1
ATOM 2105 N N . THR A 1 259 ? 2.981 -0.269 -12.909 1.00 98.25 259 THR A N 1
ATOM 2106 C CA . THR A 1 259 ? 4.088 -0.453 -11.962 1.00 98.25 259 THR A CA 1
ATOM 2107 C C . THR A 1 259 ? 5.415 -0.585 -12.707 1.00 98.25 259 THR A C 1
ATOM 2109 O O . THR A 1 259 ? 6.403 0.064 -12.363 1.00 98.25 259 THR A O 1
ATOM 2112 N N . PHE A 1 260 ? 5.442 -1.392 -13.771 1.00 98.44 260 PHE A N 1
ATOM 2113 C CA . PHE A 1 260 ? 6.635 -1.610 -14.579 1.00 98.44 260 PHE A CA 1
ATOM 2114 C C . PHE A 1 260 ? 7.166 -0.303 -15.162 1.00 98.44 260 PHE A C 1
ATOM 2116 O O . PHE A 1 260 ? 8.344 0.007 -14.999 1.00 98.44 260 PHE A O 1
ATOM 2123 N N . ARG A 1 261 ? 6.298 0.497 -15.793 1.00 97.19 261 ARG A N 1
ATOM 2124 C CA . ARG A 1 261 ? 6.685 1.784 -16.380 1.00 97.19 261 ARG A CA 1
ATOM 2125 C C . ARG A 1 261 ? 7.219 2.755 -15.327 1.00 97.19 261 ARG A C 1
ATOM 2127 O O . ARG A 1 261 ? 8.252 3.384 -15.562 1.00 97.19 261 ARG A O 1
ATOM 2134 N N . LYS A 1 262 ? 6.567 2.840 -14.161 1.00 95.69 262 LYS A N 1
ATOM 2135 C CA . LYS A 1 262 ? 7.017 3.662 -13.025 1.00 95.69 262 LYS A CA 1
ATOM 2136 C C . LYS A 1 262 ? 8.456 3.319 -12.621 1.00 95.69 262 LYS A C 1
ATOM 2138 O O . LYS A 1 262 ? 9.330 4.191 -12.628 1.00 95.69 262 LYS A O 1
ATOM 2143 N N . TYR A 1 263 ? 8.732 2.051 -12.323 1.00 96.44 263 TYR A N 1
ATOM 2144 C CA . TYR A 1 263 ? 10.054 1.646 -11.837 1.00 96.44 263 TYR A CA 1
ATOM 2145 C C . TYR A 1 263 ? 11.114 1.545 -12.939 1.00 96.44 263 TYR A C 1
ATOM 2147 O O . TYR A 1 263 ? 12.291 1.779 -12.662 1.00 96.44 263 TYR A O 1
ATOM 2155 N N . MET A 1 264 ? 10.719 1.334 -14.197 1.00 96.00 264 MET A N 1
ATOM 2156 C CA . MET A 1 264 ? 11.607 1.472 -15.354 1.00 96.00 264 MET A CA 1
ATOM 2157 C C . MET A 1 264 ? 12.216 2.873 -15.412 1.00 96.00 264 MET A C 1
ATOM 2159 O O . MET A 1 264 ? 13.436 3.014 -15.502 1.00 96.00 264 MET A O 1
ATOM 2163 N N . PHE A 1 265 ? 11.395 3.918 -15.290 1.00 92.75 265 PHE A N 1
ATOM 2164 C CA . PHE A 1 265 ? 11.900 5.289 -15.276 1.00 92.75 265 PHE A CA 1
ATOM 2165 C C . PHE A 1 265 ? 12.784 5.589 -14.072 1.00 92.75 265 PHE A C 1
ATOM 2167 O O . PHE A 1 265 ? 13.801 6.274 -14.214 1.00 92.75 265 PHE A O 1
ATOM 2174 N N . ARG A 1 266 ? 12.442 5.053 -12.898 1.00 91.25 266 ARG A N 1
ATOM 2175 C CA . ARG A 1 266 ? 13.293 5.182 -11.713 1.00 91.25 266 ARG A CA 1
ATOM 2176 C C . ARG A 1 266 ? 14.667 4.552 -11.943 1.00 91.25 266 ARG A C 1
ATOM 2178 O O . ARG A 1 266 ? 15.677 5.227 -11.748 1.00 91.25 266 ARG A O 1
ATOM 2185 N N . PHE A 1 267 ? 14.712 3.310 -12.422 1.00 92.50 267 PHE A N 1
ATOM 2186 C CA . PHE A 1 267 ? 15.962 2.613 -12.715 1.00 92.50 267 PHE A CA 1
ATOM 2187 C C . PHE A 1 267 ? 16.821 3.386 -13.722 1.00 92.50 267 PHE A C 1
ATOM 2189 O O . PHE A 1 267 ? 18.029 3.527 -13.532 1.00 92.50 267 PHE A O 1
ATOM 2196 N N . LEU A 1 268 ? 16.215 3.934 -14.778 1.00 90.62 268 LEU A N 1
ATOM 2197 C CA . LEU A 1 268 ? 16.938 4.731 -15.773 1.00 90.62 268 LEU A CA 1
ATOM 2198 C C . LEU A 1 268 ? 17.526 6.008 -15.173 1.00 90.62 268 LEU A C 1
ATOM 2200 O O . LEU A 1 268 ? 18.656 6.351 -15.503 1.00 90.62 268 LEU A O 1
ATOM 2204 N N . ARG A 1 269 ? 16.820 6.679 -14.254 1.00 87.38 269 ARG A N 1
ATOM 2205 C CA . ARG A 1 269 ? 17.375 7.829 -13.520 1.00 87.38 269 ARG A CA 1
ATOM 2206 C C . ARG A 1 269 ? 18.554 7.427 -12.638 1.00 87.38 269 ARG A C 1
ATOM 2208 O O . ARG A 1 269 ? 19.579 8.092 -12.673 1.00 87.38 269 ARG A O 1
ATOM 2215 N N . VAL A 1 270 ? 18.432 6.334 -11.884 1.00 86.19 270 VAL A N 1
ATOM 2216 C CA . VAL A 1 270 ? 19.508 5.833 -11.005 1.00 86.19 270 VAL A CA 1
ATOM 2217 C C . VAL A 1 270 ? 20.730 5.382 -11.810 1.00 86.19 270 VAL A C 1
ATOM 2219 O O . VAL A 1 270 ? 21.866 5.575 -11.381 1.00 86.19 270 VAL A O 1
ATOM 2222 N N . SER A 1 271 ? 20.507 4.783 -12.980 1.00 84.88 271 SER A N 1
ATOM 2223 C CA . SER A 1 271 ? 21.570 4.272 -13.849 1.00 84.88 271 SER A CA 1
ATOM 2224 C C . SER A 1 271 ? 22.131 5.300 -14.830 1.00 84.88 271 SER A C 1
ATOM 2226 O O . SER A 1 271 ? 23.085 5.010 -15.561 1.00 84.88 271 SER A O 1
ATOM 2228 N N . ASN A 1 272 ? 21.573 6.510 -14.868 1.00 81.00 272 ASN A N 1
ATOM 2229 C CA . ASN A 1 272 ? 22.123 7.593 -15.659 1.00 81.00 272 ASN A CA 1
ATOM 2230 C C . ASN A 1 272 ? 23.090 8.427 -14.819 1.00 81.00 272 ASN A C 1
ATOM 2232 O O . ASN A 1 272 ? 22.706 9.097 -13.867 1.00 81.00 272 ASN A O 1
ATOM 2236 N N . THR A 1 273 ? 24.368 8.374 -15.182 1.00 68.56 273 THR A N 1
ATOM 2237 C CA . THR A 1 273 ? 25.436 9.089 -14.482 1.00 68.56 273 THR A CA 1
ATOM 2238 C C . THR A 1 273 ? 25.519 10.563 -14.869 1.00 68.56 273 THR A C 1
ATOM 2240 O O . THR A 1 273 ? 26.228 11.309 -14.198 1.00 68.56 273 THR A O 1
ATOM 2243 N N . ASP A 1 274 ? 24.844 10.988 -15.945 1.00 79.44 274 ASP A N 1
ATOM 2244 C CA . ASP A 1 274 ? 24.773 12.396 -16.331 1.00 79.44 274 ASP A CA 1
ATOM 2245 C C . ASP A 1 274 ? 23.528 13.060 -15.710 1.00 79.44 274 ASP A C 1
ATOM 2247 O O . ASP A 1 274 ? 22.411 12.845 -16.190 1.00 79.44 274 ASP A O 1
ATOM 2251 N N . PRO A 1 275 ? 23.691 13.911 -14.677 1.00 73.62 275 PRO A N 1
ATOM 2252 C CA . PRO A 1 275 ? 22.575 14.604 -14.035 1.00 73.62 275 PRO A CA 1
ATOM 2253 C C . PRO A 1 275 ? 21.886 15.631 -14.948 1.00 73.62 275 PRO A C 1
ATOM 2255 O O . PRO A 1 275 ? 20.844 16.166 -14.575 1.00 73.62 275 PRO A O 1
ATOM 2258 N N . LYS A 1 276 ? 22.459 15.943 -16.121 1.00 82.00 276 LYS A N 1
ATOM 2259 C CA . LYS A 1 276 ? 21.884 16.859 -17.118 1.00 82.00 276 LYS A CA 1
ATOM 2260 C C . LYS A 1 276 ? 21.225 16.139 -18.292 1.00 82.00 276 LYS A C 1
ATOM 2262 O O . LYS A 1 276 ? 20.687 16.810 -19.173 1.00 82.00 276 LYS A O 1
ATOM 2267 N N . ALA A 1 277 ? 21.272 14.810 -18.337 1.00 82.06 277 ALA A N 1
ATOM 2268 C CA . ALA A 1 277 ? 20.687 14.064 -19.436 1.00 82.06 277 ALA A CA 1
ATOM 2269 C C . ALA A 1 277 ? 19.167 14.271 -19.501 1.00 82.06 277 ALA A C 1
ATOM 2271 O O . ALA A 1 277 ? 18.444 14.097 -18.519 1.00 82.06 277 ALA A O 1
ATOM 2272 N N . THR A 1 278 ? 18.683 14.619 -20.690 1.00 87.38 278 THR A N 1
ATOM 2273 C CA . THR A 1 278 ? 17.252 14.690 -20.994 1.00 87.38 278 THR A CA 1
ATOM 2274 C C . THR A 1 278 ? 16.693 13.291 -21.260 1.00 87.38 278 THR A C 1
ATOM 2276 O O . THR A 1 278 ? 17.437 12.372 -21.609 1.00 87.38 278 THR A O 1
ATOM 2279 N N . TRP A 1 279 ? 15.372 13.120 -21.150 1.00 86.50 279 TRP A N 1
ATOM 2280 C CA . TRP A 1 279 ? 14.725 11.864 -21.550 1.00 86.50 279 TRP A CA 1
ATOM 2281 C C . TRP A 1 279 ? 14.962 11.524 -23.021 1.00 86.50 279 TRP A C 1
ATOM 2283 O O . TRP A 1 279 ? 15.222 10.370 -23.326 1.00 86.50 279 TRP A O 1
ATOM 2293 N N . GLU A 1 280 ? 14.980 12.525 -23.901 1.00 87.38 280 GLU A N 1
ATOM 2294 C CA . GLU A 1 280 ? 15.343 12.363 -25.314 1.00 87.38 280 GLU A CA 1
ATOM 2295 C C . GLU A 1 280 ? 16.746 11.752 -25.475 1.00 87.38 280 GLU A C 1
ATOM 2297 O O . GLU A 1 280 ? 16.934 10.795 -26.221 1.00 87.38 280 GLU A O 1
ATOM 2302 N N . SER A 1 281 ? 17.729 12.230 -24.700 1.00 86.62 281 SER A N 1
ATOM 2303 C CA . SER A 1 281 ? 19.080 11.654 -24.692 1.00 86.62 281 SER A CA 1
ATOM 2304 C C . SER A 1 281 ? 19.083 10.204 -24.195 1.00 86.62 281 SER A C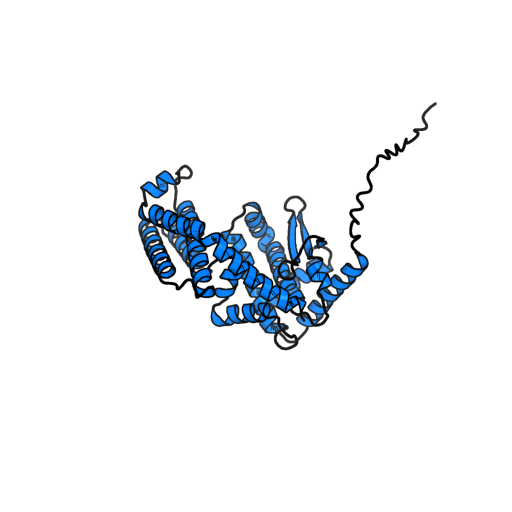 1
ATOM 2306 O O . SER A 1 281 ? 19.715 9.345 -24.809 1.00 86.62 281 SER A O 1
ATOM 2308 N N . VAL A 1 282 ? 18.336 9.897 -23.129 1.00 86.12 282 VAL A N 1
ATOM 2309 C CA . VAL A 1 282 ? 18.210 8.524 -22.605 1.00 86.12 282 VAL A CA 1
ATOM 2310 C C . VAL A 1 282 ? 17.553 7.590 -23.624 1.00 86.12 282 VAL A C 1
ATOM 2312 O O . VAL A 1 282 ? 18.047 6.486 -23.846 1.00 86.12 282 VAL A O 1
ATOM 2315 N N . PHE A 1 283 ? 16.469 8.022 -24.262 1.00 90.12 283 PHE A N 1
ATOM 2316 C CA . PHE A 1 283 ? 15.739 7.234 -25.253 1.00 90.12 283 PHE A CA 1
ATOM 2317 C C . PHE A 1 283 ? 16.533 7.021 -26.537 1.00 90.12 283 PHE A C 1
ATOM 2319 O O . PHE A 1 283 ? 16.562 5.903 -27.044 1.00 90.12 283 PHE A O 1
ATOM 2326 N N . SER A 1 284 ? 17.303 8.018 -26.982 1.00 87.75 284 SER A N 1
ATOM 2327 C CA . SER A 1 284 ? 18.206 7.851 -28.126 1.00 87.75 284 SER A CA 1
ATOM 2328 C C . SER A 1 284 ? 19.253 6.746 -27.912 1.00 87.75 284 SER A C 1
ATOM 2330 O O . SER A 1 284 ? 19.661 6.086 -28.867 1.00 87.75 284 SER A O 1
ATOM 2332 N N . GLN A 1 285 ? 19.665 6.505 -26.660 1.00 88.12 285 GLN A N 1
ATOM 2333 C CA . GLN A 1 285 ? 20.589 5.423 -26.300 1.00 88.12 285 GLN A CA 1
ATOM 2334 C C . GLN A 1 285 ? 19.886 4.064 -26.206 1.00 88.12 285 GLN A C 1
ATOM 2336 O O . GLN A 1 285 ? 20.506 3.027 -26.442 1.00 88.12 285 GLN A O 1
ATOM 2341 N N . TYR A 1 286 ? 18.595 4.061 -25.869 1.00 90.75 286 TYR A N 1
ATOM 2342 C CA . TYR A 1 286 ? 17.816 2.861 -25.590 1.00 90.75 286 TYR A CA 1
ATOM 2343 C C . TYR A 1 286 ? 16.443 2.913 -26.284 1.00 90.75 286 TYR A C 1
ATOM 2345 O O . TYR A 1 286 ? 15.419 2.986 -25.605 1.00 90.75 286 TYR A O 1
ATOM 2353 N N . PRO A 1 287 ? 16.379 2.810 -27.625 1.00 92.19 287 PRO A N 1
ATOM 2354 C CA . PRO A 1 287 ? 15.123 2.951 -28.370 1.00 92.19 287 PRO A CA 1
ATOM 2355 C C . PRO A 1 287 ? 14.065 1.905 -27.979 1.00 92.19 287 PRO A C 1
ATOM 2357 O O . PRO A 1 287 ? 12.875 2.190 -27.979 1.00 92.19 287 PRO A O 1
ATOM 2360 N N . GLY A 1 288 ? 14.479 0.704 -27.553 1.00 94.38 288 GLY A N 1
ATOM 2361 C CA . GLY A 1 288 ? 13.543 -0.310 -27.050 1.00 94.38 288 GLY A CA 1
ATOM 2362 C C . GLY A 1 288 ? 12.816 0.101 -25.762 1.00 94.38 288 GLY A C 1
ATOM 2363 O O . GLY A 1 288 ? 11.685 -0.319 -25.544 1.00 94.38 288 GLY A O 1
ATOM 2364 N N . ILE A 1 289 ? 13.430 0.946 -24.926 1.00 94.81 289 ILE A N 1
ATOM 2365 C CA . ILE A 1 289 ? 12.780 1.523 -23.740 1.00 94.81 289 ILE A CA 1
ATOM 2366 C C . ILE A 1 289 ? 11.743 2.570 -24.150 1.00 94.81 289 ILE A C 1
ATOM 2368 O O . ILE A 1 289 ? 10.674 2.626 -23.544 1.00 94.81 289 ILE A O 1
ATOM 2372 N N . GLU A 1 290 ? 12.051 3.391 -25.156 1.00 95.12 290 GLU A N 1
ATOM 2373 C CA . GLU A 1 290 ? 11.127 4.399 -25.685 1.00 95.12 290 GLU A CA 1
ATOM 2374 C C . GLU A 1 290 ? 9.865 3.733 -26.233 1.00 95.12 290 GLU A C 1
ATOM 2376 O O . GLU A 1 290 ? 8.778 3.986 -25.718 1.00 95.12 290 GLU A O 1
ATOM 2381 N N . SER A 1 291 ? 10.020 2.775 -27.156 1.00 96.19 291 SER A N 1
ATOM 2382 C CA . SER A 1 291 ? 8.888 2.039 -27.733 1.00 96.19 291 SER A CA 1
ATOM 2383 C C . SER A 1 291 ? 8.049 1.325 -26.670 1.00 96.19 291 SER A C 1
ATOM 2385 O O . SER A 1 291 ? 6.821 1.334 -26.723 1.00 96.19 291 SER A O 1
ATOM 2387 N N . LEU A 1 292 ? 8.702 0.726 -25.669 1.00 97.06 292 LEU A N 1
ATOM 2388 C CA . LEU A 1 292 ? 8.019 0.078 -24.551 1.00 97.06 292 LEU A CA 1
ATOM 2389 C C . LEU A 1 292 ? 7.242 1.085 -23.690 1.00 97.06 292 LEU A C 1
ATOM 2391 O O . LEU A 1 292 ? 6.103 0.825 -23.308 1.00 97.06 292 LEU A O 1
ATOM 2395 N N . SER A 1 293 ? 7.839 2.239 -23.386 1.00 95.94 293 SER A N 1
ATOM 2396 C CA . SER A 1 293 ? 7.182 3.302 -22.622 1.00 95.94 293 SER A CA 1
ATOM 2397 C C . SER A 1 293 ? 5.963 3.861 -23.352 1.00 95.94 293 SER A C 1
ATOM 2399 O O . SER A 1 293 ? 4.943 4.104 -22.707 1.00 95.94 293 SER A O 1
ATOM 2401 N N . GLU A 1 294 ? 6.071 4.086 -24.660 1.00 96.88 294 GLU A N 1
ATOM 2402 C CA . GLU A 1 294 ? 4.978 4.584 -25.498 1.00 96.88 294 GLU A CA 1
ATOM 2403 C C . GLU A 1 294 ? 3.821 3.587 -25.541 1.00 96.88 294 GLU A C 1
ATOM 2405 O O . GLU A 1 294 ? 2.696 3.957 -25.212 1.00 96.88 294 GLU A O 1
ATOM 2410 N N . ALA A 1 295 ? 4.100 2.307 -25.806 1.00 98.25 295 ALA A N 1
ATOM 2411 C CA . ALA A 1 295 ? 3.077 1.263 -25.829 1.00 98.25 295 ALA A CA 1
ATOM 2412 C C . ALA A 1 295 ? 2.334 1.132 -24.485 1.00 98.25 295 ALA A C 1
ATOM 2414 O O . ALA A 1 295 ? 1.110 1.000 -24.451 1.00 98.25 295 ALA A O 1
ATOM 2415 N N . ILE A 1 296 ? 3.053 1.208 -23.357 1.00 98.25 296 ILE A N 1
ATOM 2416 C CA . ILE A 1 296 ? 2.414 1.192 -22.034 1.00 98.25 296 ILE A CA 1
ATOM 2417 C C . ILE A 1 296 ? 1.585 2.462 -21.814 1.00 98.25 296 ILE A C 1
ATOM 2419 O O . ILE A 1 296 ? 0.483 2.378 -21.279 1.00 98.25 296 ILE A O 1
ATOM 2423 N N . LEU A 1 297 ? 2.083 3.634 -22.219 1.00 97.62 297 LEU A N 1
ATOM 2424 C CA . LEU A 1 297 ? 1.356 4.896 -22.072 1.00 97.62 297 LEU A CA 1
ATOM 2425 C C . LEU A 1 297 ? 0.057 4.908 -22.891 1.00 97.62 297 LEU A C 1
ATOM 2427 O O . LEU A 1 297 ? -0.959 5.405 -22.410 1.00 97.62 297 LEU A O 1
ATOM 2431 N N . GLU A 1 298 ? 0.064 4.339 -24.095 1.00 98.31 298 GLU A N 1
ATOM 2432 C CA . GLU A 1 298 ? -1.142 4.176 -24.911 1.00 98.31 298 GLU A CA 1
ATOM 2433 C C . GLU A 1 298 ? -2.198 3.321 -24.200 1.00 98.31 298 GLU A C 1
ATOM 2435 O O . GLU A 1 298 ? -3.358 3.725 -24.129 1.00 98.31 298 GLU A O 1
ATOM 2440 N N . ILE A 1 299 ? -1.795 2.188 -23.612 1.00 98.19 299 ILE A N 1
ATOM 2441 C CA . ILE A 1 299 ? -2.677 1.334 -22.799 1.00 98.19 299 ILE A CA 1
ATOM 2442 C C . ILE A 1 299 ? -3.209 2.104 -21.586 1.00 98.19 299 ILE A C 1
ATOM 2444 O O . ILE A 1 299 ? -4.412 2.113 -21.340 1.00 98.19 299 ILE A O 1
ATOM 2448 N N . GLN A 1 300 ? -2.331 2.796 -20.851 1.00 97.44 300 GLN A N 1
ATOM 2449 C CA . GLN A 1 300 ? -2.720 3.602 -19.692 1.00 97.44 300 GLN A CA 1
ATOM 2450 C C . GLN A 1 300 ? -3.773 4.646 -20.061 1.00 97.44 300 GLN A C 1
ATOM 2452 O O . GLN A 1 300 ? -4.790 4.747 -19.386 1.00 97.44 300 GLN A O 1
ATOM 2457 N N . ASN A 1 301 ? -3.573 5.380 -21.153 1.00 98.00 301 ASN A N 1
ATOM 2458 C CA . ASN A 1 301 ? -4.519 6.402 -21.595 1.00 98.00 301 ASN A CA 1
ATOM 2459 C C . ASN A 1 301 ? -5.844 5.810 -22.089 1.00 98.00 301 ASN A C 1
ATOM 2461 O O . ASN A 1 301 ? -6.893 6.417 -21.884 1.00 98.00 301 ASN A O 1
ATOM 2465 N N . ARG A 1 302 ? -5.804 4.650 -22.753 1.00 97.88 302 ARG A N 1
ATOM 2466 C CA . ARG A 1 302 ? -6.998 3.991 -23.291 1.00 97.88 302 ARG A CA 1
ATOM 2467 C C . ARG A 1 302 ? -7.868 3.389 -22.190 1.00 97.88 302 ARG A C 1
ATOM 2469 O O . ARG A 1 302 ? -9.083 3.555 -22.231 1.00 97.88 302 ARG A O 1
ATOM 2476 N N . ASP A 1 303 ? -7.252 2.703 -21.231 1.00 97.81 303 ASP A N 1
ATOM 2477 C CA . ASP A 1 303 ? -7.962 1.799 -20.320 1.00 97.81 303 ASP A CA 1
ATOM 2478 C C . ASP A 1 303 ? -8.071 2.331 -18.877 1.00 97.81 303 ASP A C 1
ATOM 2480 O O . ASP A 1 303 ? -8.756 1.721 -18.054 1.00 97.81 303 ASP A O 1
ATOM 2484 N N . ALA A 1 304 ? -7.456 3.482 -18.556 1.00 96.62 304 ALA A N 1
ATOM 2485 C CA . ALA A 1 304 ? -7.452 4.058 -17.203 1.00 96.62 304 ALA A CA 1
ATOM 2486 C C . ALA A 1 304 ? -8.844 4.166 -16.569 1.00 96.62 304 ALA A C 1
ATOM 2488 O O . ALA A 1 304 ? -9.005 3.793 -15.410 1.00 96.62 304 ALA A O 1
ATOM 2489 N N . GLU A 1 305 ? -9.842 4.653 -17.310 1.00 97.50 305 GLU A N 1
ATOM 2490 C CA . GLU A 1 305 ? -11.190 4.856 -16.766 1.00 97.50 305 GLU A CA 1
ATOM 2491 C C . GLU A 1 305 ? -11.861 3.530 -16.387 1.00 97.50 305 GLU A C 1
ATOM 2493 O O . GLU A 1 305 ? -12.435 3.413 -15.308 1.00 97.50 305 GLU A O 1
ATOM 2498 N N . ILE A 1 306 ? -11.738 2.503 -17.233 1.00 97.19 306 ILE A N 1
ATOM 2499 C CA . ILE A 1 306 ? -12.328 1.180 -16.977 1.00 97.19 306 ILE A CA 1
ATOM 2500 C C . ILE A 1 306 ? -11.712 0.572 -15.714 1.00 97.19 306 ILE A C 1
ATOM 2502 O O . ILE A 1 306 ? -12.417 0.057 -14.847 1.00 97.19 306 ILE A O 1
ATOM 2506 N N . HIS A 1 307 ? -10.390 0.670 -15.574 1.00 97.50 307 HIS A N 1
ATOM 2507 C CA . HIS A 1 307 ? -9.692 0.146 -14.405 1.00 97.50 307 HIS A CA 1
ATOM 2508 C C . HIS A 1 307 ? -9.953 0.966 -13.137 1.00 97.50 307 HIS A C 1
ATOM 2510 O O . HIS A 1 307 ? -10.027 0.390 -12.052 1.00 97.50 307 HIS A O 1
ATOM 2516 N N . PHE A 1 308 ? -10.143 2.283 -13.259 1.00 96.50 308 PHE A N 1
ATOM 2517 C CA . PHE A 1 308 ? -10.575 3.126 -12.147 1.00 96.50 308 PHE A CA 1
ATOM 2518 C C . PHE A 1 308 ? -11.968 2.722 -11.654 1.00 96.50 308 PHE A C 1
ATOM 2520 O O . PHE A 1 308 ? -12.144 2.482 -10.461 1.00 96.50 308 PHE A O 1
ATOM 2527 N N . GLN A 1 309 ? -12.935 2.564 -12.560 1.00 97.25 309 GLN A N 1
ATOM 2528 C CA . GLN A 1 309 ? -14.291 2.118 -12.223 1.00 97.25 309 GLN A CA 1
ATOM 2529 C C . GLN A 1 309 ? -14.293 0.736 -11.566 1.00 97.25 309 GLN A C 1
ATOM 2531 O O . GLN A 1 309 ? -14.968 0.533 -10.555 1.00 97.25 309 GLN A O 1
ATOM 2536 N N . TYR A 1 310 ? -13.500 -0.199 -12.095 1.00 97.25 310 TYR A N 1
ATOM 2537 C CA . TYR A 1 310 ? -13.358 -1.526 -11.509 1.00 97.25 310 TYR A CA 1
ATOM 2538 C C . TYR A 1 310 ? -12.810 -1.464 -10.076 1.00 97.25 310 TYR A C 1
ATOM 2540 O O . TYR A 1 310 ? -13.414 -2.029 -9.164 1.00 97.25 310 TYR A O 1
ATOM 2548 N N . LEU A 1 311 ? -11.723 -0.723 -9.842 1.00 96.06 311 LEU A N 1
ATOM 2549 C CA . LEU A 1 311 ? -11.187 -0.536 -8.493 1.00 96.06 311 LEU A CA 1
ATOM 2550 C C . LEU A 1 311 ? -12.237 0.055 -7.542 1.00 96.06 311 LEU A C 1
ATOM 2552 O O . LEU A 1 311 ? -12.416 -0.464 -6.441 1.00 96.06 311 LEU A O 1
ATOM 2556 N N . MET A 1 312 ? -12.947 1.103 -7.967 1.00 95.62 312 MET A N 1
ATOM 2557 C CA . MET A 1 312 ? -13.993 1.716 -7.145 1.00 95.62 312 MET A CA 1
ATOM 2558 C C . MET A 1 312 ? -15.091 0.713 -6.791 1.00 95.62 312 MET A C 1
ATOM 2560 O O . MET A 1 312 ? -15.491 0.650 -5.636 1.00 95.62 312 MET A O 1
ATOM 2564 N N . SER A 1 313 ? -15.500 -0.148 -7.728 1.00 96.81 313 SER A N 1
ATOM 2565 C CA . SER A 1 313 ? -16.496 -1.191 -7.455 1.00 96.81 313 SER A CA 1
ATOM 2566 C C . SER A 1 313 ? -16.040 -2.212 -6.402 1.00 96.81 313 SER A C 1
ATOM 2568 O O . SER A 1 313 ? -16.852 -2.689 -5.608 1.00 96.81 313 SER A O 1
ATOM 2570 N N . VAL A 1 314 ? -14.740 -2.524 -6.357 1.00 96.12 314 VAL A N 1
ATOM 2571 C CA . VAL A 1 314 ? -14.155 -3.413 -5.342 1.00 96.12 314 VAL A CA 1
ATOM 2572 C C . VAL A 1 314 ? -14.124 -2.728 -3.976 1.00 96.12 314 VAL A C 1
ATOM 2574 O O . VAL A 1 314 ? -14.495 -3.348 -2.978 1.00 96.12 314 VAL A O 1
ATOM 2577 N N . ILE A 1 315 ? -13.740 -1.449 -3.926 1.00 94.31 315 ILE A N 1
ATOM 2578 C CA . ILE A 1 315 ? -13.753 -0.660 -2.685 1.00 94.31 315 ILE A CA 1
ATOM 2579 C C . ILE A 1 315 ? -15.185 -0.524 -2.158 1.00 94.31 315 ILE A C 1
ATOM 2581 O O . ILE A 1 315 ? -15.431 -0.818 -0.990 1.00 94.31 315 ILE A O 1
ATOM 2585 N N . ASP A 1 316 ? -16.142 -0.178 -3.019 1.00 95.44 316 ASP A N 1
ATOM 2586 C CA . ASP A 1 316 ? -17.559 -0.056 -2.663 1.00 95.44 316 ASP A CA 1
ATOM 2587 C C . ASP A 1 316 ? -18.124 -1.381 -2.137 1.00 95.44 316 ASP A C 1
A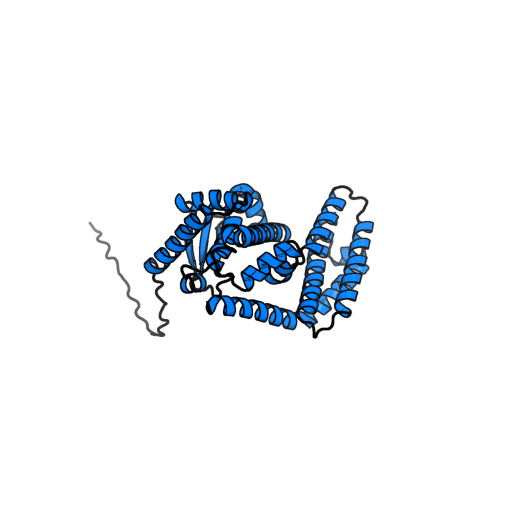TOM 2589 O O . ASP A 1 316 ? -18.902 -1.401 -1.183 1.00 95.44 316 ASP A O 1
ATOM 2593 N N . TYR A 1 317 ? -17.709 -2.508 -2.721 1.00 96.25 317 TYR A N 1
ATOM 2594 C CA . TYR A 1 317 ? -18.082 -3.835 -2.244 1.00 96.25 317 TYR A CA 1
ATOM 2595 C C . TYR A 1 317 ? -17.575 -4.116 -0.823 1.00 96.25 317 TYR A C 1
ATOM 2597 O O . TYR A 1 317 ? -18.323 -4.660 -0.004 1.00 96.25 317 TYR A O 1
ATOM 2605 N N . TRP A 1 318 ? -16.326 -3.756 -0.517 1.00 96.19 318 TRP A N 1
ATOM 2606 C CA . TRP A 1 318 ? -15.771 -3.910 0.828 1.00 96.19 318 TRP A CA 1
ATOM 2607 C C . TRP A 1 318 ? -16.422 -2.958 1.832 1.00 96.19 318 TRP A C 1
ATOM 2609 O O . TRP A 1 318 ? -16.829 -3.399 2.904 1.00 96.19 318 TRP A O 1
ATOM 2619 N N . GLU A 1 319 ? -16.600 -1.690 1.468 1.00 94.25 319 GLU A N 1
ATOM 2620 C CA . GLU A 1 319 ? -17.282 -0.690 2.295 1.00 94.25 319 GLU A CA 1
ATOM 2621 C C . GLU A 1 319 ? -18.722 -1.101 2.616 1.00 94.25 319 GLU A C 1
ATOM 2623 O O . GLU A 1 319 ? -19.156 -1.026 3.766 1.00 94.25 319 GLU A O 1
ATOM 2628 N N . ALA A 1 320 ? -19.463 -1.602 1.625 1.00 94.56 320 ALA A N 1
ATOM 2629 C CA . ALA A 1 320 ? -20.815 -2.100 1.835 1.00 94.56 320 ALA A CA 1
ATOM 2630 C C . ALA A 1 320 ? -20.839 -3.328 2.761 1.00 94.56 320 ALA A C 1
ATOM 2632 O O . ALA A 1 320 ? -21.743 -3.450 3.586 1.00 94.56 320 ALA A O 1
ATOM 2633 N N . ASP A 1 321 ? -19.871 -4.243 2.654 1.00 95.06 321 ASP A N 1
ATOM 2634 C CA . ASP A 1 321 ? -19.768 -5.389 3.568 1.00 95.06 321 ASP A CA 1
ATOM 2635 C C . ASP A 1 321 ? -19.485 -4.953 5.010 1.00 95.06 321 ASP A C 1
ATOM 2637 O O . ASP A 1 321 ? -20.082 -5.503 5.932 1.00 95.06 321 ASP A O 1
ATOM 2641 N N . ILE A 1 322 ? -18.623 -3.952 5.200 1.00 93.12 322 ILE A N 1
ATOM 2642 C CA . ILE A 1 322 ? -18.284 -3.404 6.518 1.00 93.12 322 ILE A CA 1
ATOM 2643 C C . ILE A 1 322 ? -19.499 -2.719 7.153 1.00 93.12 322 ILE A C 1
ATOM 2645 O O . ILE A 1 322 ? -19.809 -2.965 8.313 1.00 93.12 322 ILE A O 1
ATOM 2649 N N . GLN A 1 323 ? -20.224 -1.900 6.391 1.00 88.81 323 GLN A N 1
ATOM 2650 C CA . GLN A 1 323 ? -21.343 -1.104 6.911 1.00 88.81 323 GLN A CA 1
ATOM 2651 C C . GLN A 1 323 ? -22.588 -1.934 7.256 1.00 88.81 323 GLN A C 1
ATOM 2653 O O . GLN A 1 323 ? -23.398 -1.516 8.081 1.00 88.81 323 GLN A O 1
ATOM 2658 N N . ASN A 1 324 ? -22.762 -3.096 6.622 1.00 87.88 324 ASN A N 1
ATOM 2659 C CA . ASN A 1 324 ? -23.930 -3.959 6.825 1.00 87.88 324 ASN A CA 1
ATOM 2660 C C . ASN A 1 324 ? -23.789 -4.950 7.999 1.00 87.88 324 ASN A C 1
ATOM 2662 O O . ASN A 1 324 ? -24.712 -5.732 8.236 1.00 87.88 324 ASN A O 1
ATOM 2666 N N . ARG A 1 325 ? -22.660 -4.937 8.714 1.00 80.50 325 ARG A N 1
ATOM 2667 C CA . ARG A 1 325 ? -22.400 -5.749 9.916 1.00 80.50 325 ARG A CA 1
ATOM 2668 C C . ARG A 1 325 ? -22.702 -4.919 11.150 1.00 80.50 325 ARG A C 1
ATOM 2670 O O . ARG A 1 325 ? -23.531 -5.310 11.999 1.00 80.50 325 ARG A O 1
#

Radius of gyration: 24.57 Å; chains: 1; bounding box: 58×80×61 Å

Sequence (325 aa):
MKKTAYLLITVLLTGFPVFAQDKQIDIEHYSLIINTILHNLDIIMAGSGYNKHVAETYSVASELIKNGTIALRIDPESATVLGGMSFDFSADTGEAKLVFGLRYLDTFKNDSSIHYAILMHELRHLYDYTVQRDAFVSAKQANDEKEIYWYELDAIRIEAEFIKEYLSGEYTLSKFEQYLVNSLSNDNLGSISIFLQRESMEIFFSFNRWEEEYRKNNAEKDRLVRTIIDTGSRLLERYGAVDPSNEIAYYDAFIRLSTFRKYMFRFLRVSNTDPKATWESVFSQYPGIESLSEAILEIQNRDAEIHFQYLMSVIDYWEADIQNR

Foldseek 3Di:
DDDDDDDDPDDDDDDDPPPPVPVPDPPVVLVVLVVLLLVLLVVLLVDFFDDPVLNVLCVVLNVCVVVVQEAEEEDAPDDFLLPQWAWDADPVVRHTYIYGYPVNSVLDDSQQVSNSLSVSLRSLLVVCCVPVVVLSVCCVVVVVVLVVVVSNLSSLLSSLSCCVGRPVPPHDDFPLNVVSVCCCVPPNCQLVCCQPVLAGPVLSVVLVVLLVVCVVPVPCVVVSLVVLLVVLVVLLVLLVPDDVVVVSSNSSSLSHLVNSLVSLVVSLCSSDPDPPDDVVNSCVVPVSNVVSNVSSVVVCVVCVVVSVVVSVVVSVVRRVRSNVD

Secondary structure (DSSP, 8-state):
--------------------------HHHHHHHHHHHHHHHHHHHHSS---HHHHHHHHHHHHHHHTT-EEEEEES----STTSEEEEE-TTT--EEEEEEHHHHHT--TT-HHHHHHHHHHHHHHHHHHHSHHHHHHHHHTT-HHHHHHHHHHHHHHHHHHIIIIITTTS---HHHHHHHHHHHHHTTHHHHHHHTS--HHHHHHHHHHHHHHHH-GGGHHHHHHHHHHHHHHHHHHHHHS-TT-HHHHHHHHHHHHHHHHHHHHHHHHH---TT--HHHHHHH-HHHHHHHHHHHHHHHHHHHHHHHHHHHHHHHHHHHHHT-

Organism: NCBI:txid2798577

pLDDT: mean 89.72, std 15.57, range [29.86, 98.62]